Protein 8B28 (pdb70)

Nearest PDB structures (foldseek):
  8b28-assembly1_A-2  TM=1.003E+00  e=1.502E-68  Vitis vinifera
  7xey-assembly1_A  TM=9.159E-01  e=2.209E-30  Arabidopsis thaliana
  7xdd-assembly1_A  TM=8.429E-01  e=2.167E-12  Arabidopsis thaliana
  4nfu-assembly1_B  TM=7.116E-01  e=2.095E-10  Arabidopsis thaliana
  8yn1-assembly1_B  TM=7.032E-01  e=8.891E-11  Arabidopsis thaliana

Radius of gyration: 19.06 Å; Cα contacts (8 Å, |Δi|>4): 580; chains: 1; bounding box: 50×51×48 Å

Solvent-accessible surface area: 15927 Å² total; per-residue (Å²): 213,67,129,36,2,7,81,89,14,206,6,42,35,132,9,2,24,95,0,3,38,13,0,37,154,2,14,74,30,87,78,136,44,30,30,54,17,119,45,226,35,48,0,0,0,0,0,12,10,16,15,115,30,115,27,0,17,61,80,100,41,8,0,60,55,114,4,40,29,95,18,1,47,34,2,132,21,121,69,164,95,143,48,0,30,0,0,11,5,0,13,156,89,0,65,13,14,33,122,133,65,63,0,70,139,34,1,74,107,4,42,76,79,209,53,40,5,0,0,0,0,0,0,15,0,0,0,0,0,5,0,0,0,0,25,10,19,33,93,48,31,151,145,50,112,60,8,21,0,0,0,2,0,11,3,7,2,0,14,153,42,0,2,102,0,0,70,88,56,167,34,13,74,36,0,2,9,1,2,15,69,19,0,0,1,2,1,12,1,1,6,74,26,40,144,79,6,54,81,6,0,50,16,1,17,25,127,12,108,178,97,241,96,115,49,127,32,13,177,53,14,5,97,77,10,8,150,22,1,24,46,0,4,108,25,22,26,33,64,118,160,60,41,77,80,93,78,12,68,73,129,67,115,131,77,122,41,3,36,0,33,3,8,2,3,11,0,0,3,25,18,148,23,85,0,26,6,0,75,73,28,65,36,0,4,67,37,0,56,159,26,0,100,52,79,169,153,37,87,91,102,10,14,125,97,0,17,117,8,0,35,12,2,58,111,36,0,99,127,1,7,70,165,61,80,32,75,47,93,60,81

Foldseek 3Di:
DPDAPCVVLVHDLVVLLVLLVLQVVQEPDVPDQWDWDDDVQAIETHGYADLDVCLQAVDWFQQKDFDPCVQQVLLADPDPPDGKMWRNSLVVVLVCCVVPDVPVVVVVVVQVVNHAYEYEHAERRLSSSVVVQSRCVRVDDDPGDRHAYEYALYAFTIFPSSQVSCVVVVNQSSYEYEDELAALRNQQSQGTQDPCSSLQSCLLRVVQVPDPDHRDHPAPSRVVSLVSLVVVLVVVVCVVVPDDPVVVCVVVVNDDTGRTFDTHWYWYLLDPLEIEIEGPRSVVSVSSNVSNDDDDCCRVPSSVVNSCSSSCPSVSSVRSNVPHHYDYDPD

InterPro domains:
  IPR002921 Fungal lipase-type domain [PF01764] (46-189)
  IPR029058 Alpha/Beta hydrolase fold [G3DSA:3.40.50.1820] (21-213)
  IPR029058 Alpha/Beta hydrolase fold [SSF53474] (36-211)
  IPR041266 EDS1, EP domain [PF18117] (393-576)
  IPR044214 EDS1-like [PTHR47090] (1-584)

Secondary structure (DSSP, 8-state):
--S-HHHHHTS-HHHHHHHHHHHHHHTTSTT-SEEEEEETTEEEEEEPP---GGGT-SSTTT-EEE--TTT-GGGPPSTTSPPPEEEHHHHHHHHHHHHHS-HHHHHHHHHHTT-EEEEEEETHHHHHHHHHHHHHHHH--TTSPPPEEEEESPPP-BBHHHHHHHHHTT-GGGEEEEEETT-SHHHHTTSPPPTTHHHHHHHH-GGGGG-SSPPPPPTTHHHHHHHHHHHHHHHHHHHHTT--HHHHHHHTTS-----B---SEEEEEEETTEEEEE--HHHHHHHHHHTT---S--TTTHHHHHHHHHT-HHHHHHHHHHS-EEEES--

CATH classification: 3.40.50.1820

Sequence (331 aa):
MGETLGNRIRLSEEIVNRAASQAMRAHNSAGRPFLLDKTRGFAIFAFAGSWLSDDWFTHPPFGETKMDASTFPSLRSVGNDEVAVVNASFLRRFKAILDQLPLEREVQKVIADRRQVVFTGHSWGGAMAILATLYFLEKAGPNNQNPPRCITFGSPLVGDRIFGHHAVRREKWSDHFIHFVMRFDVIPRIMLGPASTEHQQILNFFNPRSQFYREPLDPPLGFYLNVMRSASSVAIHDACILMGCTNPLLETLRNFTELSPYRPFGTYIFCTGNGKLVVLKNPDAVLQILFYCAQLSQEEAAEIAQRSLHEHLAYEENELQESLGMQNVVYLDS

Organism: Vitis vinifera (NCBI:txid29760)

Structure (mmCIF, N/CA/C/O backbone):
data_8B28
#
_entry.id   8B28
#
_cell.length_a   144.549
_cell.length_b   65.077
_cell.length_c   45.454
_cell.angle_alpha   90.000
_cell.angle_beta   105.480
_cell.angle_gamma   90.000
#
_symmetry.space_group_name_H-M   'C 1 2 1'
#
loop_
_entity.id
_entity.type
_entity.pdbx_description
1 polymer 'Enhanced disease susceptibility 1'
2 non-polymer 1,2-ETHANEDIOL
3 water water
#
loop_
_atom_site.group_PDB
_atom_site.id
_atom_site.type_symbol
_atom_site.label_atom_id
_atom_site.label_alt_id
_atom_site.label_comp_id
_atom_site.label_asym_id
_atom_site.label_entity_id
_atom_site.label_seq_id
_atom_site.pdbx_PDB_ins_code
_atom_site.Cartn_x
_atom_site.Cartn_y
_atom_site.Cartn_z
_atom_site.occupancy
_atom_site.B_iso_or_equiv
_atom_site.auth_seq_id
_atom_site.auth_comp_id
_atom_site.auth_asym_id
_atom_site.auth_atom_id
_atom_site.pdbx_PDB_model_num
ATOM 1 N N . MET A 1 27 ? 34.52194 4.65218 16.90661 1.000 93.08462 1 MET A N 1
ATOM 2 C CA . MET A 1 27 ? 35.25586 3.70941 16.07097 1.000 104.49916 1 MET A CA 1
ATOM 3 C C . MET A 1 27 ? 36.75773 3.95652 16.15887 1.000 97.41917 1 MET A C 1
ATOM 4 O O . MET A 1 27 ? 37.19391 5.06910 16.45056 1.000 91.31269 1 MET A O 1
ATOM 9 N N . GLY A 1 28 ? 37.54525 2.91422 15.89864 1.000 111.36505 2 GLY A N 1
ATOM 10 C CA . GLY A 1 28 ? 38.98532 3.05021 15.97431 1.000 97.45333 2 GLY A CA 1
ATOM 11 C C . GLY A 1 28 ? 39.45918 3.29093 17.40094 1.000 96.19458 2 GLY A C 1
ATOM 12 O O . GLY A 1 28 ? 38.75999 3.02348 18.38359 1.000 95.53593 2 GLY A O 1
ATOM 13 N N . GLU A 1 29 ? 40.67896 3.81223 17.50226 1.000 71.05728 3 GLU A N 1
ATOM 14 C CA . GLU A 1 29 ? 41.29009 4.11680 18.79177 1.000 80.61289 3 GLU A CA 1
ATOM 15 C C . GLU A 1 29 ? 41.00932 5.57563 19.13623 1.000 61.85380 3 GLU A C 1
ATOM 16 O O . GLU A 1 29 ? 41.56922 6.48559 18.51482 1.000 58.73411 3 GLU A O 1
ATOM 22 N N . THR A 1 30 ? 40.13322 5.79815 20.11770 1.000 40.93686 4 THR A N 1
ATOM 23 C CA . THR A 1 30 ? 39.82245 7.13267 20.60731 1.000 32.00779 4 THR A CA 1
ATOM 24 C C . THR A 1 30 ? 39.91085 7.15417 22.12626 1.000 28.26879 4 THR A C 1
ATOM 25 O O . THR A 1 30 ? 39.88475 6.11417 22.79031 1.000 32.31715 4 THR A O 1
ATOM 29 N N . LEU A 1 31 ? 40.01008 8.36604 22.67122 1.000 24.95840 5 LEU A N 1
ATOM 30 C CA . LEU A 1 31 ? 39.97023 8.52333 24.12087 1.000 24.79579 5 LEU A CA 1
ATOM 31 C C . LEU A 1 31 ? 38.61956 8.09204 24.67664 1.000 31.56637 5 LEU A C 1
ATOM 32 O O . LEU A 1 31 ? 38.54681 7.46040 25.73798 1.000 24.67046 5 LEU A O 1
ATOM 37 N N . GLY A 1 32 ? 37.53805 8.41841 23.96296 1.000 25.57208 6 GLY A N 1
ATOM 38 C CA . GLY A 1 32 ? 36.21051 8.04162 24.41546 1.000 31.81728 6 GLY A CA 1
ATOM 39 C C . GLY A 1 32 ? 36.04080 6.54923 24.60669 1.000 28.52821 6 GLY A C 1
ATOM 40 O O . GLY A 1 32 ? 35.31683 6.11486 25.50545 1.000 26.66154 6 GLY A O 1
ATOM 41 N N . ASN A 1 33 ? 36.70400 5.74440 23.77411 1.000 28.40358 7 ASN A N 1
ATOM 42 C CA . ASN A 1 33 ? 36.67391 4.29990 23.97300 1.000 31.58020 7 ASN A CA 1
ATOM 43 C C . ASN A 1 33 ? 37.44204 3.89808 25.22640 1.000 36.68867 7 ASN A C 1
ATOM 44 O O . ASN A 1 33 ? 37.03568 2.97518 25.94103 1.000 38.10168 7 ASN A O 1
ATOM 49 N N . ARG A 1 34 ? 38.54981 4.58326 25.51522 1.000 30.66951 8 ARG A N 1
ATOM 50 C CA . ARG A 1 34 ? 39.38461 4.18627 26.64464 1.000 36.66777 8 ARG A CA 1
ATOM 51 C C . ARG A 1 34 ? 38.72646 4.52646 27.97750 1.000 25.09457 8 ARG A C 1
ATOM 52 O O . ARG A 1 34 ? 38.81799 3.75036 28.93599 1.000 30.25163 8 ARG A O 1
ATOM 60 N N . ILE A 1 35 ? 38.05858 5.67861 28.06234 1.000 29.16992 9 ILE A N 1
ATOM 61 C CA . ILE A 1 35 ? 37.40175 6.09144 29.29680 1.000 27.70625 9 ILE A CA 1
ATOM 62 C C . ILE A 1 35 ? 35.92316 5.73566 29.31709 1.000 30.74966 9 ILE A C 1
ATOM 63 O O . ILE A 1 35 ? 35.24498 5.99587 30.32257 1.000 28.50634 9 ILE A O 1
ATOM 68 N N . ARG A 1 36 ? 35.40149 5.15038 28.23701 1.000 27.90305 10 ARG A N 1
ATOM 69 C CA . ARG A 1 36 ? 34.00173 4.73103 28.15229 1.000 25.88118 10 ARG A CA 1
ATOM 70 C C . ARG A 1 36 ? 33.04893 5.90455 28.35671 1.000 24.90942 10 ARG A C 1
ATOM 71 O O . ARG A 1 36 ? 31.97017 5.75526 28.93589 1.000 31.19557 10 ARG A O 1
ATOM 79 N N . LEU A 1 37 ? 33.45414 7.08034 27.88550 1.000 23.39958 11 LEU A N 1
ATOM 80 C CA . LEU A 1 37 ? 32.60052 8.26172 27.83688 1.000 22.96579 11 LEU A CA 1
ATOM 81 C C . LEU A 1 37 ? 32.82387 8.92105 26.48802 1.000 24.55385 11 LEU A C 1
ATOM 82 O O . LEU A 1 37 ? 33.96123 9.26476 26.15523 1.000 24.00516 11 LEU A O 1
ATOM 87 N N . SER A 1 38 ? 31.75386 9.09339 25.71502 1.000 23.60183 12 SER A N 1
ATOM 88 C CA . SER A 1 38 ? 31.89891 9.64284 24.37370 1.000 24.94682 12 SER A CA 1
ATOM 89 C C . SER A 1 38 ? 32.48274 11.04910 24.42589 1.000 27.89646 12 SER A C 1
ATOM 90 O O . SER A 1 38 ? 32.33728 11.77344 25.41440 1.000 24.91524 12 SER A O 1
ATOM 93 N N . GLU A 1 39 ? 33.16090 11.42981 23.34109 1.000 31.95635 13 GLU A N 1
ATOM 94 C CA . GLU A 1 39 ? 33.66901 12.79203 23.23356 1.000 22.66349 13 GLU A CA 1
ATOM 95 C 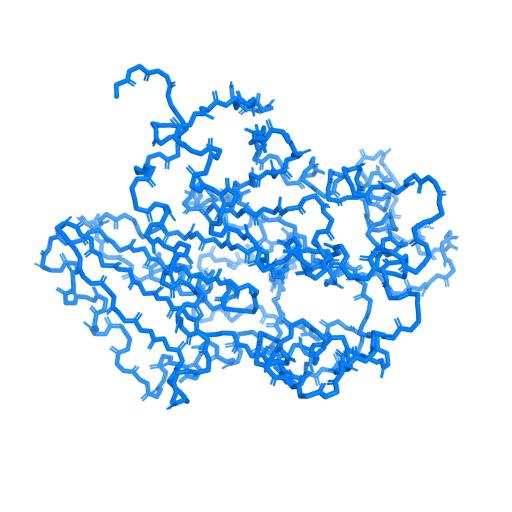C . GLU A 1 39 ? 32.53405 13.80708 23.30172 1.000 26.68354 13 GLU A C 1
ATOM 96 O O . GLU A 1 39 ? 32.69169 14.88637 23.88332 1.000 21.74674 13 GLU A O 1
ATOM 102 N N . GLU A 1 40 ? 31.37766 13.47373 22.72198 1.000 22.73836 14 GLU A N 1
ATOM 103 C CA . GLU A 1 40 ? 30.24961 14.39899 22.74467 1.000 23.71678 14 GLU A CA 1
ATOM 104 C C . GLU A 1 40 ? 29.82168 14.72009 24.17334 1.000 22.52768 14 GLU A C 1
ATOM 105 O O . GLU A 1 40 ? 29.51178 15.87427 24.48935 1.000 23.84140 14 GLU A O 1
ATOM 111 N N . ILE A 1 41 ? 29.80245 13.71750 25.05417 1.000 25.08500 15 ILE A N 1
ATOM 112 C CA . ILE A 1 41 ? 29.31253 13.96276 26.40688 1.000 22.41482 15 ILE A CA 1
ATOM 113 C C . ILE A 1 41 ? 30.36766 14.65965 27.26607 1.000 20.34289 15 ILE A C 1
ATOM 114 O O . ILE A 1 41 ? 30.02062 15.42405 28.17390 1.000 21.20553 15 ILE A O 1
ATOM 119 N N . VAL A 1 42 ? 31.65682 14.43012 27.00100 1.000 18.46868 16 VAL A N 1
ATOM 120 C CA . VAL A 1 42 ? 32.69454 15.16083 27.72193 1.000 21.82237 16 VAL A CA 1
ATOM 121 C C . VAL A 1 42 ? 32.62863 16.64492 27.38228 1.000 17.29917 16 VAL A C 1
ATOM 122 O O . VAL A 1 42 ? 32.69083 17.50007 28.27349 1.000 20.34774 16 VAL A O 1
ATOM 126 N N . ASN A 1 43 ? 32.48105 16.97541 26.09451 1.000 19.54570 17 ASN A N 1
ATOM 127 C CA . ASN A 1 43 ? 32.31911 18.37299 25.70291 1.000 15.59904 17 ASN A CA 1
ATOM 128 C C . ASN A 1 43 ? 31.03811 18.95622 26.28124 1.000 22.32371 17 ASN A C 1
ATOM 129 O O . ASN A 1 43 ? 31.01898 20.10825 26.73087 1.000 20.66188 17 ASN A O 1
ATOM 134 N N . ARG A 1 44 ? 29.95359 18.17576 26.26573 1.000 18.99601 18 ARG A N 1
ATOM 135 C CA . ARG A 1 44 ? 28.70808 18.61423 26.88624 1.000 20.73324 18 ARG A CA 1
ATOM 136 C C . ARG A 1 44 ? 28.90966 18.89899 28.36751 1.000 21.39263 18 ARG A C 1
ATOM 137 O O . ARG A 1 44 ? 28.42267 19.91201 28.88443 1.000 19.16134 18 ARG A O 1
ATOM 145 N N . ALA A 1 45 ? 29.64029 18.02035 29.06185 1.000 16.14889 19 ALA A N 1
ATOM 146 C CA . ALA A 1 45 ? 29.89067 18.21044 30.48604 1.000 20.98210 19 ALA A CA 1
ATOM 147 C C . ALA A 1 45 ? 30.69564 19.47700 30.74413 1.000 18.62333 19 ALA A C 1
ATOM 148 O O . ALA A 1 45 ? 30.41675 20.20749 31.70074 1.000 19.50180 19 ALA A O 1
ATOM 150 N N . ALA A 1 46 ? 31.70274 19.75058 29.90586 1.000 14.48209 20 ALA A N 1
ATOM 151 C CA . ALA A 1 46 ? 32.48017 20.97824 30.05559 1.000 16.73861 20 ALA A CA 1
ATOM 152 C C . ALA A 1 46 ? 31.60207 22.21377 29.89455 1.000 17.67425 20 ALA A C 1
ATOM 153 O O . ALA A 1 46 ? 31.71999 23.17016 30.66661 1.000 15.25080 20 ALA A O 1
ATOM 155 N N . SER A 1 47 ? 30.71468 22.21342 28.89610 1.000 20.10132 21 SER A N 1
ATOM 156 C CA . SER A 1 47 ? 29.83755 23.36285 28.68759 1.000 18.90841 21 SER A CA 1
ATOM 157 C C . SER A 1 47 ? 28.85788 23.53525 29.84265 1.000 20.34892 21 SER A C 1
ATOM 158 O O . SER A 1 47 ? 28.62350 24.66043 30.30082 1.000 17.82122 21 SER A O 1
ATOM 161 N N . GLN A 1 48 ? 28.27436 22.43685 30.32773 1.000 16.26283 22 GLN A N 1
ATOM 162 C CA . GLN A 1 48 ? 27.34904 22.53941 31.45068 1.000 21.47963 22 GLN A CA 1
ATOM 163 C C . GLN A 1 48 ? 28.06190 22.95663 32.73033 1.000 17.53124 22 GLN A C 1
ATOM 164 O O . GLN A 1 48 ? 27.47903 23.67375 33.55264 1.000 16.40030 22 GLN A O 1
ATOM 170 N N . ALA A 1 49 ? 29.31350 22.52354 32.91806 1.000 18.71617 23 ALA A N 1
ATOM 171 C CA . ALA A 1 49 ? 30.04213 22.88308 34.13104 1.000 17.32452 23 ALA A CA 1
ATOM 172 C C . ALA A 1 49 ? 30.27363 24.38717 34.21386 1.000 19.43064 23 ALA A C 1
ATOM 173 O O . ALA A 1 49 ? 30.16347 24.97903 35.29481 1.000 18.09894 23 ALA A O 1
ATOM 175 N N . MET A 1 50 ? 30.57564 25.02764 33.08069 1.000 17.34482 24 MET A N 1
ATOM 176 C CA . MET A 1 50 ? 30.78877 26.47130 33.09187 1.000 19.30697 24 MET A CA 1
ATOM 177 C C . MET A 1 50 ? 29.47643 27.23308 33.22112 1.000 20.66435 24 MET A C 1
ATOM 178 O O . MET A 1 50 ? 29.44780 28.31020 33.82669 1.000 21.81974 24 MET A O 1
ATOM 183 N N . ARG A 1 51 ? 28.38487 26.69273 32.66757 1.000 21.74416 25 ARG A N 1
ATOM 184 C CA . ARG A 1 51 ? 27.07042 27.30841 32.81268 1.000 22.10357 25 ARG A CA 1
ATOM 185 C C . ARG A 1 51 ? 26.52759 27.21115 34.23246 1.000 18.49977 25 ARG A C 1
ATOM 186 O O . ARG A 1 51 ? 25.68955 28.03159 34.61909 1.000 21.70605 25 ARG A O 1
ATOM 194 N N . ALA A 1 52 ? 26.97950 26.23189 35.01499 1.000 17.31803 26 ALA A N 1
ATOM 195 C CA . ALA A 1 52 ? 26.41676 26.03867 36.34594 1.000 22.13419 26 ALA A CA 1
ATOM 196 C C . ALA A 1 52 ? 26.82030 27.15336 37.30096 1.000 17.16755 26 ALA A C 1
ATOM 197 O O . ALA A 1 52 ? 26.07820 27.45251 38.24205 1.000 18.90113 26 ALA A O 1
ATOM 199 N N . HIS A 1 53 ? 27.98027 27.77059 37.07900 1.000 14.88009 27 HIS A N 1
ATOM 200 C CA . HIS A 1 53 ? 28.47981 28.79363 37.99051 1.000 16.08535 27 HIS A CA 1
ATOM 201 C C . HIS A 1 53 ? 27.51799 29.97298 38.07973 1.000 21.29149 27 HIS A C 1
ATOM 202 O O . HIS A 1 53 ? 26.96038 30.41797 37.07181 1.000 17.49338 27 HIS A O 1
ATOM 209 N N . ASN A 1 54 ? 27.35763 30.49405 39.29880 1.000 16.49406 28 ASN A N 1
ATOM 210 C CA . ASN A 1 54 ? 26.63317 31.73946 39.56511 1.000 16.19876 28 ASN A CA 1
ATOM 211 C C . ASN A 1 54 ? 25.27740 31.75540 38.86207 1.000 22.76246 28 ASN A C 1
ATOM 212 O O . ASN A 1 54 ? 24.92656 32.68989 38.14269 1.000 24.61628 28 ASN A O 1
ATOM 217 N N . SER A 1 55 ? 24.50763 30.69394 39.07549 1.000 18.41078 29 SER A N 1
ATOM 218 C CA . SER A 1 55 ? 23.23684 30.50197 38.39100 1.000 21.67001 29 SER A CA 1
ATOM 219 C C . SER A 1 55 ? 22.11832 30.66593 39.41618 1.000 21.25026 29 SER A C 1
ATOM 220 O O . SER A 1 55 ? 21.54075 29.69192 39.90010 1.000 22.96903 29 SER A O 1
ATOM 223 N N . ALA A 1 56 ? 21.82365 31.92515 39.74983 1.000 18.04260 30 ALA A N 1
ATOM 224 C CA . ALA A 1 56 ? 20.69968 32.28126 40.61810 1.000 21.28006 30 ALA A CA 1
ATOM 225 C C . ALA A 1 56 ? 20.74912 31.54110 41.95250 1.000 22.36983 30 ALA A C 1
ATOM 226 O O . ALA A 1 56 ? 19.71637 31.16773 42.51081 1.000 23.04156 30 ALA A O 1
ATOM 228 N N . GLY A 1 57 ? 21.95683 31.33046 42.47093 1.000 21.86541 31 GLY A N 1
ATOM 229 C CA . GLY A 1 57 ? 22.13564 30.70192 43.76459 1.000 22.23742 31 GLY A CA 1
ATOM 230 C C . GLY A 1 57 ? 21.96830 29.19633 43.79669 1.000 25.26325 31 GLY A C 1
ATOM 231 O O . GLY A 1 57 ? 22.13295 28.59697 44.86640 1.000 27.63632 31 GLY A O 1
ATOM 232 N N . ARG A 1 58 ? 21.66110 28.56298 42.67345 1.000 23.34681 32 ARG A N 1
ATOM 233 C CA . ARG A 1 58 ? 21.39639 27.12999 42.69939 1.000 19.31837 32 ARG A CA 1
ATOM 234 C C . ARG A 1 58 ? 22.70553 26.34142 42.72127 1.000 24.77130 32 ARG A C 1
ATOM 235 O O . ARG A 1 58 ? 23.65114 26.68194 42.00447 1.000 22.55577 32 ARG A O 1
ATOM 243 N N . PRO A 1 59 ? 22.79094 25.29005 43.54339 1.000 20.19185 33 PRO A N 1
ATOM 244 C CA . PRO A 1 59 ? 24.05055 24.53733 43.63779 1.000 17.54002 33 PRO A CA 1
ATOM 245 C C . PRO A 1 59 ? 24.31789 23.60382 42.47217 1.000 14.70159 33 PRO A C 1
ATOM 246 O O . PRO A 1 59 ? 25.47933 23.22108 42.28029 1.000 14.77644 33 PRO A O 1
ATOM 250 N N . PHE A 1 60 ? 23.30060 23.21360 41.70359 1.000 16.44214 34 PHE A N 1
ATOM 251 C CA . PHE A 1 60 ? 23.52135 22.36928 40.53868 1.000 15.79548 34 PHE A CA 1
ATOM 252 C C . PHE A 1 60 ? 22.42011 22.60524 39.51897 1.000 24.37055 34 PHE A C 1
ATOM 253 O O . PHE A 1 60 ? 21.35219 23.13502 39.83592 1.000 19.21924 34 PHE A O 1
ATOM 261 N N . LEU A 1 61 ? 22.70224 22.20923 38.28064 1.000 20.68187 35 LEU A N 1
ATOM 262 C CA . LEU A 1 61 ? 21.69613 22.12090 37.23632 1.000 19.24549 35 LEU A CA 1
ATOM 263 C C . LEU A 1 61 ? 21.68736 20.70599 36.67797 1.000 21.77238 35 LEU A C 1
ATOM 264 O O . LEU A 1 61 ? 22.66985 19.96656 36.79042 1.000 22.74687 35 LEU A O 1
ATOM 269 N N . LEU A 1 62 ? 20.55918 20.33365 36.07929 1.000 20.79248 36 LEU A N 1
ATOM 270 C CA . LEU A 1 62 ? 20.39491 19.03512 35.43926 1.000 18.37838 36 LEU A CA 1
ATOM 271 C C . LEU A 1 62 ? 20.20277 19.25306 33.94628 1.000 20.53761 36 LEU A C 1
ATOM 272 O O . LEU A 1 62 ? 19.30516 19.99458 33.53627 1.000 24.13588 36 LEU A O 1
ATOM 277 N N . ASP A 1 63 ? 21.04307 18.61112 33.13877 1.000 17.43007 37 ASP A N 1
ATOM 278 C CA . ASP A 1 63 ? 20.94900 18.68192 31.68660 1.000 18.96783 37 ASP A CA 1
ATOM 279 C C . ASP A 1 63 ? 20.62367 17.29412 31.14976 1.000 23.45139 37 ASP A C 1
ATOM 280 O O . ASP A 1 63 ? 21.36051 16.33506 31.40419 1.000 21.93008 37 ASP A O 1
ATOM 285 N N . LYS A 1 64 ? 19.52311 17.18642 30.41529 1.000 25.19909 38 LYS A N 1
ATOM 286 C CA . LYS A 1 64 ? 19.08760 15.92432 29.83625 1.000 25.57941 38 LYS A CA 1
ATOM 287 C C . LYS A 1 64 ? 19.31096 15.94015 28.33165 1.000 26.01883 38 LYS A C 1
ATOM 288 O O . LYS A 1 64 ? 18.84751 16.85161 27.63896 1.000 28.99900 38 LYS A O 1
ATOM 294 N N . THR A 1 65 ? 20.03172 14.93864 27.83885 1.000 25.04889 39 THR A N 1
ATOM 295 C CA . THR A 1 65 ? 20.15553 14.65138 26.41967 1.000 25.96148 39 THR A CA 1
ATOM 296 C C . THR A 1 65 ? 19.89968 13.16357 26.22882 1.000 33.83977 39 THR A C 1
ATOM 297 O O . THR A 1 65 ? 19.77245 12.41431 27.20008 1.000 33.55875 39 THR A O 1
ATOM 301 N N . ARG A 1 66 ? 19.82011 12.73245 24.96713 1.000 28.82514 40 ARG A N 1
ATOM 302 C CA . ARG A 1 66 ? 19.49639 11.34060 24.66773 1.000 28.21055 40 ARG A CA 1
ATOM 303 C C . ARG A 1 66 ? 20.40149 10.36829 25.41729 1.000 32.96323 40 ARG A C 1
ATOM 304 O O . ARG A 1 66 ? 21.61170 10.31912 25.17408 1.000 31.92420 40 ARG A O 1
ATOM 312 N N . GLY A 1 67 ? 19.82109 9.60560 26.34291 1.000 28.96650 41 GLY A N 1
ATOM 313 C CA . GLY A 1 67 ? 20.54805 8.58638 27.07204 1.000 22.96224 41 GLY A CA 1
ATOM 314 C C . GLY A 1 67 ? 21.39857 9.07025 28.22607 1.000 27.77340 41 GLY A C 1
ATOM 315 O O . GLY A 1 67 ? 22.13170 8.26329 28.80933 1.000 26.71945 41 GLY A O 1
ATOM 316 N N . PHE A 1 68 ? 21.32327 10.34727 28.59400 1.000 23.03764 42 PHE A N 1
ATOM 317 C CA . PHE A 1 68 ? 22.23169 10.88611 29.59662 1.000 24.94222 42 PHE A CA 1
ATOM 318 C C . PHE A 1 68 ? 21.51790 11.86972 30.50734 1.000 20.74928 42 PHE A C 1
ATOM 319 O O . PHE A 1 68 ? 20.52337 12.49230 30.12633 1.000 21.28795 42 PHE A O 1
ATOM 327 N N . ALA A 1 69 ? 22.05226 11.99959 31.72099 1.000 19.53534 43 ALA A N 1
ATOM 328 C CA . ALA A 1 69 ? 21.65223 13.03655 32.66591 1.000 14.19315 43 ALA A CA 1
ATOM 329 C C . ALA A 1 69 ? 22.92758 13.60499 33.27187 1.000 19.89474 43 ALA A C 1
ATOM 330 O O . ALA A 1 69 ? 23.64337 12.89720 33.98667 1.000 21.95724 43 ALA A O 1
ATOM 332 N N . ILE A 1 70 ? 23.22045 14.86834 32.98269 1.000 18.93297 44 ILE A N 1
ATOM 333 C CA . ILE A 1 70 ? 24.39656 15.54160 33.51978 1.000 15.35339 44 ILE A CA 1
ATOM 334 C C . ILE A 1 70 ? 23.96032 16.44008 34.66851 1.000 13.68036 44 ILE A C 1
ATOM 335 O O . ILE A 1 70 ? 23.16194 17.36551 34.47919 1.000 17.19243 44 ILE A O 1
ATOM 340 N N . PHE A 1 71 ? 24.47288 16.16333 35.86176 1.000 12.90126 45 PHE A N 1
ATOM 341 C CA . PHE A 1 71 ? 24.32532 17.05516 37.00471 1.000 14.23915 45 PHE A CA 1
ATOM 342 C C . PHE A 1 71 ? 25.61166 17.86663 37.11695 1.000 17.69651 45 PHE A C 1
ATOM 343 O O . PHE A 1 71 ? 26.67683 17.31641 37.41841 1.000 15.98186 45 PHE A O 1
ATOM 351 N N . ALA A 1 72 ? 25.51653 19.16734 36.86526 1.000 18.24953 46 ALA A N 1
ATOM 352 C CA . ALA A 1 72 ? 26.65808 20.07012 36.92098 1.000 17.60612 46 ALA A CA 1
ATOM 353 C C . ALA A 1 72 ? 26.54883 20.94244 38.16264 1.000 16.76160 46 ALA A C 1
ATOM 354 O O . ALA A 1 72 ? 25.51705 21.57894 38.38095 1.000 20.51311 46 ALA A O 1
ATOM 356 N N . PHE A 1 73 ? 27.61203 20.98318 38.96278 1.000 14.48133 47 PHE A N 1
ATOM 357 C CA . PHE A 1 73 ? 27.60516 21.68575 40.24132 1.000 14.17475 47 PHE A CA 1
ATOM 358 C C . PHE A 1 73 ? 28.32405 23.02218 40.12480 1.000 12.65291 47 PHE A C 1
ATOM 359 O O . PHE A 1 73 ? 29.42677 23.09616 39.57085 1.000 17.52081 47 PHE A O 1
ATOM 367 N N . ALA A 1 74 ? 27.69726 24.07067 40.65456 1.000 14.41823 48 ALA A N 1
ATOM 368 C CA . ALA A 1 74 ? 28.29887 25.39563 40.65260 1.000 12.69053 48 ALA A CA 1
ATOM 369 C C . ALA A 1 74 ? 29.48830 25.44873 41.60095 1.000 14.09432 48 ALA A C 1
ATOM 370 O O . ALA A 1 74 ? 29.50978 24.79829 42.64837 1.000 16.02654 48 ALA A O 1
ATOM 372 N N . GLY A 1 75 ? 30.47627 26.24414 41.23243 1.000 17.04530 49 GLY A N 1
ATOM 373 C CA . GLY A 1 75 ? 31.58885 26.47730 42.11992 1.000 14.21717 49 GLY A CA 1
ATOM 374 C C . GLY A 1 75 ? 31.28066 27.54516 43.14896 1.000 18.06341 49 GLY A C 1
ATOM 375 O O . GLY A 1 75 ? 30.34273 28.32655 43.01654 1.000 20.64295 49 GLY A O 1
ATOM 376 N N . SER A 1 76 ? 32.08105 27.56379 44.20791 1.000 19.73033 50 SER A N 1
ATOM 377 C CA . SER A 1 76 ? 32.01508 28.60996 45.21729 1.000 19.19238 50 SER A CA 1
ATOM 378 C C . SER A 1 76 ? 33.36323 29.30545 45.29241 1.000 20.49429 50 SER A C 1
ATOM 379 O O . SER A 1 76 ? 34.40940 28.64877 45.28634 1.000 18.93444 50 SER A O 1
ATOM 382 N N . TRP A 1 77 ? 33.33905 30.63776 45.34543 1.000 16.18563 51 TRP A N 1
ATOM 383 C CA . TRP A 1 77 ? 34.55873 31.42014 45.48385 1.000 19.04625 51 TRP A CA 1
ATOM 384 C C . TRP A 1 77 ? 34.58361 32.16888 46.81010 1.000 19.63531 51 TRP A C 1
ATOM 385 O O . TRP A 1 77 ? 35.13539 33.26430 46.90998 1.000 23.59711 51 TRP A O 1
ATOM 396 N N . LEU A 1 78 ? 33.98845 31.56326 47.83392 1.000 24.22227 52 LEU A N 1
ATOM 397 C CA . LEU A 1 78 ? 34.10490 32.01038 49.21424 1.000 22.61967 52 LEU A CA 1
ATOM 398 C C . LEU A 1 78 ? 35.14347 31.15119 49.91915 1.000 22.98946 52 LEU A C 1
ATOM 399 O O . LEU A 1 78 ? 35.08106 29.91871 49.85334 1.000 21.93049 52 LEU A O 1
ATOM 404 N N . SER A 1 79 ? 36.08466 31.80301 50.60394 1.000 21.81177 53 SER A N 1
ATOM 405 C CA . SER A 1 79 ? 37.19012 31.07407 51.21720 1.000 23.70407 53 SER A CA 1
ATOM 406 C C . SER A 1 79 ? 36.69578 30.09437 52.27671 1.000 21.99143 53 SER A C 1
ATOM 407 O O . SER A 1 79 ? 37.26201 29.00710 52.43381 1.000 20.93531 53 SER A O 1
ATOM 410 N N . ASP A 1 80 ? 35.63359 30.45566 53.00666 1.000 25.75382 54 ASP A N 1
ATOM 411 C CA . ASP A 1 80 ? 35.08804 29.55943 54.02521 1.000 22.02014 54 ASP A CA 1
ATOM 412 C C . ASP A 1 80 ? 34.60330 28.24787 53.42089 1.000 25.80315 54 ASP A C 1
ATOM 413 O O . ASP A 1 80 ? 34.55113 27.22468 54.11446 1.000 21.66804 54 ASP A O 1
ATOM 418 N N . ASP A 1 81 ? 34.23993 28.25431 52.14070 1.000 18.49807 55 ASP A N 1
ATOM 419 C CA . ASP A 1 81 ? 33.84995 27.02632 51.46557 1.000 14.57574 55 ASP A CA 1
ATOM 420 C C . ASP A 1 81 ? 35.04430 26.18545 51.03691 1.000 19.01237 55 ASP A C 1
ATOM 421 O O . ASP A 1 81 ? 34.84821 25.06986 50.54375 1.000 17.06943 55 ASP A O 1
ATOM 426 N N . TRP A 1 82 ? 36.26679 26.68318 51.21306 1.000 21.86039 56 TRP A N 1
ATOM 427 C CA . TRP A 1 82 ? 37.47743 25.92777 50.90907 1.000 18.97962 56 TRP A CA 1
ATOM 428 C C . TRP A 1 82 ? 38.21934 25.45502 52.15191 1.000 17.19925 56 TRP A C 1
ATOM 429 O O . TRP A 1 82 ? 38.74638 24.33913 52.15936 1.000 18.38324 56 TRP A O 1
ATOM 440 N N . PHE A 1 83 ? 38.26319 26.26813 53.20800 1.000 17.33295 57 PHE A N 1
ATOM 441 C CA . PHE A 1 83 ? 38.96463 25.93677 54.44752 1.000 24.57701 57 PHE A CA 1
ATOM 442 C C . PHE A 1 83 ? 38.06087 26.24797 55.63272 1.000 19.72672 57 PHE A C 1
ATOM 443 O O . PHE A 1 83 ? 37.77473 27.41902 55.90229 1.000 21.00065 57 PHE A O 1
ATOM 451 N N . THR A 1 84 ? 37.63595 25.21439 56.36354 1.000 20.19811 58 THR A N 1
ATOM 452 C CA . THR A 1 84 ? 36.96596 25.46421 57.63734 1.000 21.45415 58 THR A CA 1
ATOM 453 C C . THR A 1 84 ? 37.93004 26.07247 58.64478 1.000 28.21643 58 THR A C 1
ATOM 454 O O . THR A 1 84 ? 37.54774 26.93871 59.43725 1.000 24.47148 58 THR A O 1
ATOM 458 N N . HIS A 1 85 ? 39.18739 25.63405 58.62314 1.000 27.50668 59 HIS A N 1
ATOM 459 C CA . HIS A 1 85 ? 40.20580 26.09325 59.54334 1.000 24.76550 59 HIS A CA 1
ATOM 460 C C . HIS A 1 85 ? 41.54740 25.93506 58.84635 1.000 26.50078 59 HIS A C 1
ATOM 461 O O . HIS A 1 85 ? 41.73917 24.95747 58.10991 1.000 28.05150 59 HIS A O 1
ATOM 468 N N . PRO A 1 86 ? 42.47755 26.86158 59.04117 1.000 30.63835 60 PRO A N 1
ATOM 469 C CA . PRO A 1 86 ? 43.81693 26.69966 58.47622 1.000 27.08082 60 PRO A CA 1
ATOM 470 C C . PRO A 1 86 ? 44.62807 25.71305 59.29587 1.000 28.36913 60 PRO A C 1
ATOM 471 O O . PRO A 1 86 ? 44.31005 25.45846 60.46742 1.000 31.75014 60 PRO A O 1
ATOM 475 N N . PRO A 1 87 ? 45.69564 25.14200 58.72625 1.000 25.40023 61 PRO A N 1
ATOM 476 C CA . PRO A 1 87 ? 46.20412 25.35207 57.36219 1.000 23.26961 61 PRO A CA 1
ATOM 477 C C . PRO A 1 87 ? 45.51763 24.51980 56.27387 1.000 28.18857 61 PRO A C 1
ATOM 478 O O . PRO A 1 87 ? 45.55555 24.93255 55.11456 1.000 21.76350 61 PRO A O 1
ATOM 482 N N . PHE A 1 88 ? 44.87629 23.37865 56.56081 1.000 16.72092 62 PHE A N 1
ATOM 483 C CA . PHE A 1 88 ? 44.39265 22.51137 55.49268 1.000 18.41934 62 PHE A CA 1
ATOM 484 C C . PHE A 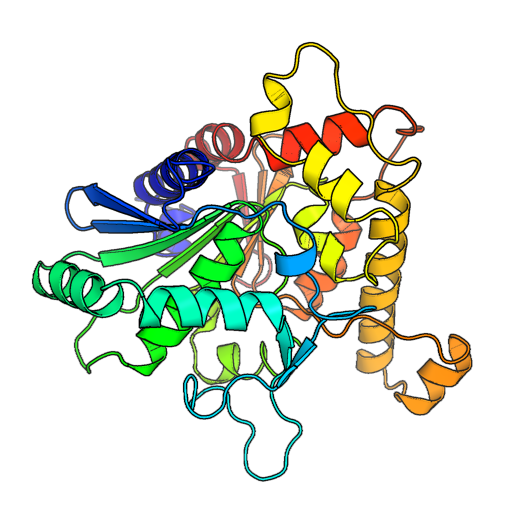1 88 ? 42.89957 22.20964 55.53238 1.000 21.95183 62 PHE A C 1
ATOM 485 O O . PHE A 1 88 ? 42.38474 21.64149 54.56444 1.000 19.23315 62 PHE A O 1
ATOM 493 N N . GLY A 1 89 ? 42.19219 22.56058 56.60348 1.000 25.08190 63 GLY A N 1
ATOM 494 C CA . GLY A 1 89 ? 40.74501 22.40268 56.62034 1.000 20.03382 63 GLY A CA 1
ATOM 495 C C . GLY A 1 89 ? 40.24929 20.98387 56.45150 1.000 16.64593 63 GLY A C 1
ATOM 496 O O . GLY A 1 89 ? 39.16542 20.77645 55.89367 1.000 18.60726 63 GLY A O 1
ATOM 497 N N . GLU A 1 90 ? 40.99752 20.00238 56.94304 1.000 17.00450 64 GLU A N 1
ATOM 498 C CA . GLU A 1 90 ? 40.68134 18.59142 56.77757 1.000 17.59931 64 GLU A CA 1
ATOM 499 C C . GLU A 1 90 ? 39.92123 18.04101 57.98411 1.000 19.13311 64 GLU A C 1
ATOM 500 O O . GLU A 1 90 ? 39.99662 18.56853 59.09687 1.000 17.52334 64 GLU A O 1
ATOM 506 N N . THR A 1 91 ? 39.18634 16.95605 57.74451 1.000 17.78151 65 THR A N 1
ATOM 507 C CA . THR A 1 91 ? 38.45418 16.25372 58.79090 1.000 21.88302 65 THR A CA 1
ATOM 508 C C . THR A 1 91 ? 38.33310 14.78779 58.39612 1.000 16.39459 65 THR A C 1
ATOM 509 O O . THR A 1 91 ? 38.74984 14.37910 57.31064 1.000 21.68114 65 THR A O 1
ATOM 513 N N . LYS A 1 92 ? 37.75244 13.99413 59.28979 1.000 21.73587 66 LYS A N 1
ATOM 514 C CA . LYS A 1 92 ? 37.51952 12.58752 58.99781 1.000 20.99427 66 LYS A CA 1
ATOM 515 C C . LYS A 1 92 ? 36.37698 12.43794 57.99871 1.000 23.66806 66 LYS A C 1
ATOM 516 O O . LYS A 1 92 ? 35.36491 13.13847 58.08101 1.000 23.27319 66 LYS A O 1
ATOM 522 N N . MET A 1 93 ? 36.55633 11.54089 57.02943 1.000 19.49030 67 MET A N 1
ATOM 523 C CA . MET A 1 93 ? 35.49684 11.25067 56.06885 1.000 20.19949 67 MET A CA 1
ATOM 524 C C . MET A 1 93 ? 34.32452 10.59868 56.79014 1.000 23.31634 67 MET A C 1
ATOM 525 O O . MET A 1 93 ? 34.51621 9.69668 57.60974 1.000 31.05779 67 MET A O 1
ATOM 530 N N . ASP A 1 94 ? 33.10890 11.06587 56.50026 1.000 25.99625 68 ASP A N 1
ATOM 531 C CA . ASP A 1 94 ? 31.93561 10.62309 57.24731 1.000 26.66470 68 ASP A CA 1
ATOM 532 C C . ASP A 1 94 ? 31.70069 9.12663 57.06806 1.000 30.80411 68 ASP A C 1
ATOM 533 O O . ASP A 1 94 ? 31.27682 8.67518 55.99768 1.000 30.07639 68 ASP A O 1
ATOM 538 N N . ALA A 1 95 ? 31.97374 8.35599 58.12506 1.000 31.54955 69 ALA A N 1
ATOM 539 C CA . ALA A 1 95 ? 31.90019 6.90101 58.04141 1.000 31.16625 69 ALA A CA 1
ATOM 540 C C . ALA A 1 95 ? 30.46996 6.40770 57.86724 1.000 32.40630 69 ALA A C 1
ATOM 541 O O . ALA A 1 95 ? 30.25492 5.31467 57.33264 1.000 35.98586 69 ALA A O 1
ATOM 543 N N . SER A 1 96 ? 29.48452 7.18358 58.31886 1.000 28.00344 70 SER A N 1
ATOM 544 C CA . SER A 1 96 ? 28.09333 6.79274 58.12240 1.000 33.91448 70 SER A CA 1
ATOM 545 C C . SER A 1 96 ? 27.66421 6.98049 56.67300 1.000 31.56120 70 SER A C 1
ATOM 546 O O . SER A 1 96 ? 26.96997 6.12803 56.10815 1.000 36.37577 70 SER A O 1
ATOM 549 N N . THR A 1 97 ? 28.06869 8.08953 56.05734 1.000 25.03320 71 THR A N 1
ATOM 550 C CA . THR A 1 97 ? 27.60057 8.42493 54.71756 1.000 34.16653 71 THR A CA 1
ATOM 551 C C . THR A 1 97 ? 28.36438 7.67594 53.63298 1.000 30.61850 71 THR A C 1
ATOM 552 O O . THR A 1 97 ? 27.79191 7.36411 52.58145 1.000 31.91528 71 THR A O 1
ATOM 556 N N . PHE A 1 98 ? 29.63995 7.37501 53.86098 1.000 24.21435 72 PHE A N 1
ATOM 557 C CA . PHE A 1 98 ? 30.47175 6.66201 52.89142 1.000 21.62510 72 PHE A CA 1
ATOM 558 C C . PHE A 1 98 ? 31.09621 5.44482 53.56035 1.000 25.62589 72 PHE A C 1
ATOM 559 O O . PHE A 1 98 ? 32.30339 5.41476 53.82607 1.000 24.37326 72 PHE A O 1
ATOM 567 N N . PRO A 1 99 ? 30.29843 4.40713 53.82447 1.000 23.82454 73 PRO A N 1
ATOM 568 C CA . PRO A 1 99 ? 30.81792 3.25931 54.58314 1.000 23.31121 73 PRO A CA 1
ATOM 569 C C . PRO A 1 99 ? 31.92472 2.50414 53.87353 1.000 31.06103 73 PRO A C 1
ATOM 570 O O . PRO A 1 99 ? 32.80097 1.94450 54.54275 1.000 26.50204 73 PRO A O 1
ATOM 574 N N . SER A 1 100 ? 31.91234 2.46028 52.53928 1.000 27.61780 74 SER A N 1
ATOM 575 C CA . SER A 1 100 ? 32.90685 1.67694 51.81674 1.000 29.61850 74 SER A CA 1
ATOM 576 C C . SER A 1 100 ? 34.28480 2.31713 51.84967 1.000 27.28746 74 SER A C 1
ATOM 577 O O . SER A 1 100 ? 35.27274 1.64551 51.53923 1.000 38.25593 74 SER A O 1
ATOM 580 N N . LEU A 1 101 ? 34.37512 3.59365 52.20359 1.000 24.18848 75 LEU A N 1
ATOM 581 C CA . LEU A 1 101 ? 35.65349 4.27597 52.29883 1.000 23.08690 75 LEU A CA 1
ATOM 582 C C . LEU A 1 101 ? 36.24634 4.19935 53.69958 1.000 38.01866 75 LEU A C 1
ATOM 583 O O . LEU A 1 101 ? 37.20793 4.91525 53.99370 1.000 30.58082 75 LEU A O 1
ATOM 588 N N . ARG A 1 102 ? 35.69672 3.35069 54.56377 1.000 35.85636 76 ARG A N 1
ATOM 589 C CA . ARG A 1 102 ? 36.18574 3.23066 55.92821 1.000 28.07676 76 ARG A CA 1
ATOM 590 C C . ARG A 1 102 ? 37.43625 2.36575 55.98222 1.000 34.88966 76 ARG A C 1
ATOM 591 O O . ARG A 1 102 ? 37.63236 1.46141 55.16520 1.000 37.08849 76 ARG A O 1
ATOM 599 N N . SER A 1 103 ? 38.28187 2.65157 56.96728 1.000 57.60764 77 SER A N 1
ATOM 600 C CA . SER A 1 103 ? 39.49551 1.87964 57.18292 1.000 58.00295 77 SER A CA 1
ATOM 601 C C . SER A 1 103 ? 39.18697 0.62719 57.99124 1.000 62.83250 77 SER A C 1
ATOM 602 O O . SER A 1 103 ? 38.38168 0.65802 58.92660 1.000 59.21157 77 SER A O 1
ATOM 605 N N . VAL A 1 104 ? 39.83654 -0.47858 57.62402 1.000 61.45056 78 VAL A N 1
ATOM 606 C CA . VAL A 1 104 ? 39.58394 -1.75310 58.28831 1.000 66.91495 78 VAL A CA 1
ATOM 607 C C . VAL A 1 104 ? 39.99784 -1.64894 59.74865 1.000 73.04592 78 VAL A C 1
ATOM 608 O O . VAL A 1 104 ? 41.15057 -1.32576 60.06219 1.000 68.91870 78 VAL A O 1
ATOM 612 N N . GLY A 1 105 ? 39.05488 -1.91857 60.64868 1.000 72.44125 79 GLY A N 1
ATOM 613 C CA . GLY A 1 105 ? 39.36163 -1.90702 62.06859 1.000 74.98809 79 GLY A CA 1
ATOM 614 C C . GLY A 1 105 ? 39.81783 -0.54170 62.53971 1.000 80.75791 79 GLY A C 1
ATOM 615 O O . GLY A 1 105 ? 39.25686 0.49605 62.16831 1.000 73.22767 79 GLY A O 1
ATOM 616 N N . ASN A 1 106 ? 40.86358 -0.53918 63.37043 1.000 76.52609 80 ASN A N 1
ATOM 617 C CA . ASN A 1 106 ? 41.42160 0.68452 63.93323 1.000 83.64555 80 ASN A CA 1
ATOM 618 C C . ASN A 1 106 ? 42.52834 1.28265 63.07053 1.000 76.33815 80 ASN A C 1
ATOM 619 O O . ASN A 1 106 ? 43.43569 1.93948 63.60025 1.000 58.25568 80 ASN A O 1
ATOM 624 N N . ASP A 1 107 ? 42.48608 1.07187 61.75786 1.000 65.45205 81 ASP A N 1
ATOM 625 C CA . ASP A 1 107 ? 43.43698 1.73605 60.88235 1.000 64.45654 81 ASP A CA 1
ATOM 626 C C . ASP A 1 107 ? 43.11283 3.22381 60.78815 1.000 50.39248 81 ASP A C 1
ATOM 627 O O . ASP A 1 107 ? 42.01105 3.66849 61.12367 1.000 50.84658 81 ASP A O 1
ATOM 632 N N . GLU A 1 108 ? 44.10014 3.99683 60.33530 1.000 50.23906 82 GLU A N 1
ATOM 633 C CA . GLU A 1 108 ? 43.90701 5.43053 60.16288 1.000 47.56209 82 GLU A CA 1
ATOM 634 C C . GLU A 1 108 ? 42.74931 5.69375 59.21081 1.000 38.29407 82 GLU A C 1
ATOM 635 O O . GLU A 1 108 ? 42.63230 5.06048 58.15837 1.000 42.67404 82 GLU A O 1
ATOM 641 N N . VAL A 1 109 ? 41.89001 6.63664 59.59293 1.000 39.74448 83 VAL A N 1
ATOM 642 C CA . VAL A 1 109 ? 40.64460 6.86218 58.87502 1.000 38.49651 83 VAL A CA 1
ATOM 643 C C . VAL A 1 109 ? 40.88721 7.76872 57.67002 1.000 27.28160 83 VAL A C 1
ATOM 644 O O . VAL A 1 109 ? 41.84224 8.54872 57.62104 1.000 35.06468 83 VAL A O 1
ATOM 648 N N . ALA A 1 110 ? 40.01412 7.64366 56.67241 1.000 21.77607 84 ALA A N 1
ATOM 649 C CA . ALA A 1 110 ? 40.09729 8.48224 55.48468 1.000 25.11449 84 ALA A CA 1
ATOM 650 C C . ALA A 1 110 ? 39.81205 9.93664 55.83715 1.000 19.45305 84 ALA A C 1
ATOM 651 O O . ALA A 1 110 ? 38.96136 10.23415 56.67983 1.000 21.13618 84 ALA A O 1
ATOM 653 N N . VAL A 1 111 ? 40.52216 10.84417 55.17374 1.000 17.58838 85 VAL A N 1
ATOM 654 C CA . VAL A 1 111 ? 40.49516 12.26705 55.48541 1.000 16.20865 85 VAL A CA 1
ATOM 655 C C . VAL A 1 111 ? 39.99060 13.02188 54.26407 1.000 17.75218 85 VAL A C 1
ATOM 656 O O . VAL A 1 111 ? 40.36336 12.70303 53.13001 1.000 12.51832 85 VAL A O 1
ATOM 660 N N . VAL A 1 112 ? 39.12262 14.01091 54.49774 1.000 16.53313 86 VAL A N 1
ATOM 661 C CA . VAL A 1 112 ? 38.48399 14.77678 53.43544 1.000 12.07492 86 VAL A CA 1
ATOM 662 C C . VAL A 1 112 ? 38.51284 16.25512 53.81450 1.000 12.60218 86 VAL A C 1
ATOM 663 O O . VAL A 1 112 ? 38.66991 16.61911 54.98228 1.000 15.55768 86 VAL A O 1
ATOM 667 N N . ASN A 1 113 ? 38.39523 17.11163 52.80123 1.000 13.58694 87 ASN A N 1
ATOM 668 C CA . ASN A 1 113 ? 38.18911 18.53589 53.03645 1.000 13.42878 87 ASN A CA 1
ATOM 669 C C . ASN A 1 113 ? 36.85748 18.74500 53.75208 1.000 13.30053 87 ASN A C 1
ATOM 670 O O . ASN A 1 113 ? 35.80873 18.30896 53.26890 1.000 15.55692 87 ASN A O 1
ATOM 675 N N . ALA A 1 114 ? 36.90625 19.40650 54.91019 1.000 14.66966 88 ALA A N 1
ATOM 676 C CA . ALA A 1 114 ? 35.72572 19.51670 55.76278 1.000 19.42871 88 ALA A CA 1
ATOM 677 C C . ALA A 1 114 ? 34.65738 20.40020 55.13224 1.000 18.94391 88 ALA A C 1
ATOM 678 O O . ALA A 1 114 ? 33.46505 20.07437 55.18625 1.000 17.23576 88 ALA A O 1
ATOM 680 N N . SER A 1 115 ? 35.06351 21.52548 54.53797 1.000 16.95916 89 SER A N 1
ATOM 681 C CA . SER A 1 115 ? 34.10702 22.39572 53.86070 1.000 18.34607 89 SER A CA 1
ATOM 682 C C . SER A 1 115 ? 33.44025 21.68479 52.69103 1.000 15.53852 89 SER A C 1
ATOM 683 O O . SER A 1 115 ? 32.22250 21.79688 52.50462 1.000 18.67036 89 SER A O 1
ATOM 686 N N . PHE A 1 116 ? 34.22506 20.96722 51.88174 1.000 15.82931 90 PHE A N 1
ATOM 687 C CA . PHE A 1 116 ? 33.66243 20.23953 50.74602 1.000 13.41351 90 PHE A CA 1
ATOM 688 C C . PHE A 1 116 ? 32.57955 19.27429 51.21006 1.000 11.98397 90 PHE A C 1
ATOM 689 O O . PHE A 1 116 ? 31.47708 19.24038 50.64982 1.000 14.60354 90 PHE A O 1
ATOM 697 N N . LEU A 1 117 ? 32.88076 18.48463 52.24570 1.000 15.07731 91 LEU A N 1
ATOM 698 C CA . LEU A 1 117 ? 31.92852 17.50029 52.74806 1.000 15.88058 91 LEU A CA 1
ATOM 699 C C . LEU A 1 117 ? 30.69902 18.18218 53.33337 1.000 16.03873 91 LEU A C 1
ATOM 700 O O . LEU A 1 117 ? 29.56252 17.78111 53.06162 1.000 17.89599 91 LEU A O 1
ATOM 705 N N . ARG A 1 118 ? 30.91449 19.22137 54.14270 1.000 18.68330 92 ARG A N 1
ATOM 706 C CA . ARG A 1 118 ? 29.80618 19.96271 54.73293 1.000 23.14415 92 ARG A CA 1
ATOM 707 C C . ARG A 1 118 ? 28.87443 20.50037 53.65578 1.000 17.64727 92 ARG A C 1
ATOM 708 O O . ARG A 1 118 ? 27.64853 20.37079 53.75868 1.000 16.19322 92 ARG A O 1
ATOM 716 N N . ARG A 1 119 ? 29.44116 21.08549 52.59638 1.000 14.51890 93 ARG A N 1
ATOM 717 C CA . ARG A 1 119 ? 28.60236 21.66936 51.55427 1.000 19.04891 93 ARG A CA 1
ATOM 718 C C . ARG A 1 119 ? 27.86331 20.59656 50.76361 1.000 19.13904 93 ARG A C 1
ATOM 719 O O . ARG A 1 119 ? 26.68113 20.76693 50.44177 1.000 20.90964 93 ARG A O 1
ATOM 727 N N . PHE A 1 120 ? 28.53038 19.48448 50.44026 1.000 18.14709 94 PHE A N 1
ATOM 728 C CA . PHE A 1 120 ? 27.83398 18.42319 49.71874 1.000 16.38506 94 PHE A CA 1
ATOM 729 C C . PHE A 1 120 ? 26.69396 17.84403 50.54886 1.000 18.88543 94 PHE A C 1
ATOM 730 O O . PHE A 1 120 ? 25.60496 17.59133 50.02244 1.000 19.53446 94 PHE A O 1
ATOM 738 N N . LYS A 1 121 ? 26.92788 17.61180 51.84543 1.000 20.53715 95 LYS A N 1
ATOM 739 C CA . LYS A 1 121 ? 25.85872 17.11622 52.70875 1.000 17.77035 95 LYS A CA 1
ATOM 740 C C . LYS A 1 121 ? 24.67156 18.06975 52.72103 1.000 23.04728 95 LYS A C 1
ATOM 741 O O . LYS A 1 121 ? 23.51570 17.63350 52.76238 1.000 20.94690 95 LYS A O 1
ATOM 747 N N . ALA A 1 122 ? 24.93746 19.37745 52.68915 1.000 19.99657 96 ALA A N 1
ATOM 748 C CA . ALA A 1 122 ? 23.85243 20.35253 52.68578 1.000 27.29876 96 ALA A CA 1
ATOM 749 C C . ALA A 1 122 ? 23.02219 20.25436 51.41167 1.000 20.71508 96 ALA A C 1
ATOM 750 O O . ALA A 1 122 ? 21.80385 20.46029 51.44690 1.000 23.39680 96 ALA A O 1
ATOM 752 N N . ILE A 1 123 ? 23.66304 19.95112 50.27676 1.000 21.40164 97 ILE A N 1
ATOM 753 C CA . ILE A 1 123 ? 22.92462 19.75763 49.02914 1.000 18.23538 97 ILE A CA 1
ATOM 754 C C . ILE A 1 123 ? 21.95281 18.59283 49.16921 1.000 23.49351 97 ILE A C 1
ATOM 755 O O . ILE A 1 123 ? 20.77813 18.69316 48.79972 1.000 22.12299 97 ILE A O 1
ATOM 760 N N . LEU A 1 124 ? 22.43472 17.46621 49.70603 1.000 22.23581 98 LEU A N 1
ATOM 761 C CA . LEU A 1 124 ? 21.57900 16.29651 49.89032 1.000 26.25168 98 LEU A CA 1
ATOM 762 C C . LEU A 1 124 ? 20.42226 16.59181 50.83289 1.000 30.21102 98 LEU A C 1
ATOM 763 O O . LEU A 1 124 ? 19.28506 16.17728 50.58023 1.000 31.39775 98 LEU A O 1
ATOM 768 N N . ASP A 1 125 ? 20.69529 17.30394 51.92812 1.000 28.17642 99 ASP A N 1
ATOM 769 C CA . ASP A 1 125 ? 19.68039 17.50789 52.95603 1.000 29.49215 99 ASP A CA 1
ATOM 770 C C . ASP A 1 125 ? 18.62287 18.50964 52.51114 1.000 38.09015 99 ASP A C 1
ATOM 771 O O . ASP A 1 125 ? 17.43805 18.35008 52.82705 1.000 44.18604 99 ASP A O 1
ATOM 776 N N . GLN A 1 126 ? 19.02752 19.54428 51.77586 1.000 29.43423 100 GLN A N 1
ATOM 777 C CA . GLN A 1 126 ? 18.13342 20.63997 51.43071 1.000 35.95514 100 GLN A CA 1
ATOM 778 C C . GLN A 1 126 ? 17.47385 20.48979 50.06669 1.000 38.22805 100 GLN A C 1
ATOM 779 O O . GLN A 1 126 ? 16.41363 21.08447 49.84377 1.000 36.31805 100 GLN A O 1
ATOM 785 N N . LEU A 1 127 ? 18.05674 19.71013 49.16095 1.000 26.95154 101 LEU A N 1
ATOM 786 C CA . LEU A 1 127 ? 17.52228 19.58069 47.81669 1.000 22.95729 101 LEU A CA 1
ATOM 787 C C . LEU A 1 127 ? 17.25603 18.11870 47.47466 1.000 21.12657 101 LEU A C 1
ATOM 788 O O . LEU A 1 127 ? 17.94006 17.22072 47.97969 1.000 26.02787 101 LEU A O 1
ATOM 793 N N . PRO A 1 128 ? 16.27206 17.84517 46.60657 1.000 27.26588 102 PRO A N 1
ATOM 794 C CA . PRO A 1 128 ? 15.92388 16.46608 46.24142 1.000 33.08004 102 PRO A CA 1
ATOM 795 C C . PRO A 1 128 ? 16.87888 15.85044 45.22039 1.000 23.03121 102 PRO A C 1
ATOM 796 O O . PRO A 1 128 ? 16.46065 15.33105 44.18509 1.000 24.59720 102 PRO A O 1
ATOM 800 N N . LEU A 1 129 ? 18.17852 15.92074 45.51075 1.000 19.91892 103 LEU A N 1
ATOM 801 C CA . LEU A 1 129 ? 19.17006 15.40481 44.57312 1.000 23.67896 103 LEU A CA 1
ATOM 802 C C . LEU A 1 129 ? 19.03824 13.89362 44.41035 1.000 20.93941 103 LEU A C 1
ATOM 803 O O . LEU A 1 129 ? 19.03677 13.37771 43.28652 1.000 20.62263 103 LEU A O 1
ATOM 808 N N . GLU A 1 130 ? 18.91896 13.16362 45.52271 1.000 20.96497 104 GLU A N 1
ATOM 809 C CA . GLU A 1 130 ? 18.86295 11.70842 45.42514 1.000 25.47140 104 GLU A CA 1
ATOM 810 C C . GLU A 1 130 ? 17.63159 11.25291 44.65190 1.000 23.09482 104 GLU A C 1
ATOM 811 O O . GLU A 1 130 ? 17.71226 10.32695 43.83736 1.000 25.65165 104 GLU A O 1
ATOM 817 N N . ARG A 1 131 ? 16.48535 11.89900 44.87852 1.000 20.83200 105 ARG A N 1
ATOM 818 C CA . ARG A 1 131 ? 15.28149 11.52248 44.14248 1.000 23.90833 105 ARG A CA 1
ATOM 819 C C . ARG A 1 131 ? 15.43977 11.78993 42.65220 1.000 22.91654 105 ARG A C 1
ATOM 820 O O . ARG A 1 131 ? 15.01492 10.98035 41.81871 1.000 25.28362 105 ARG A O 1
ATOM 828 N N . GLU A 1 132 ? 16.03970 12.92845 42.29758 1.000 21.12948 106 GLU A N 1
ATOM 829 C CA . GLU A 1 132 ? 16.24350 13.24862 40.89019 1.000 27.51828 106 GLU A CA 1
ATOM 830 C C . GLU A 1 132 ? 17.22935 12.29163 40.23373 1.000 24.05297 106 GLU A C 1
ATOM 831 O O . GLU A 1 132 ? 17.08369 11.97567 39.04787 1.000 24.46557 106 GLU A O 1
ATOM 837 N N . VAL A 1 133 ? 18.23175 11.82218 40.97871 1.000 19.96147 107 VAL A N 1
ATOM 838 C CA . VAL A 1 133 ? 19.14786 10.81998 40.43992 1.000 18.84613 107 VAL A CA 1
ATOM 839 C C . VAL A 1 133 ? 18.41564 9.50122 40.19796 1.000 27.04752 107 VAL A C 1
ATOM 840 O O . VAL A 1 133 ? 18.56498 8.87642 39.14110 1.000 21.09293 107 VAL A O 1
ATOM 844 N N . GLN A 1 134 ? 17.60523 9.05977 41.16612 1.000 25.82525 108 GLN A N 1
ATOM 845 C CA . GLN A 1 134 ? 16.83266 7.83425 40.96695 1.000 22.81911 108 GLN A CA 1
ATOM 846 C C . GLN A 1 134 ? 15.88943 7.96388 39.77553 1.000 24.64198 108 GLN A C 1
ATOM 847 O O . GLN A 1 134 ? 15.67569 6.99658 39.03559 1.000 21.62283 108 GLN A O 1
ATOM 853 N N . LYS A 1 135 ? 15.33159 9.15806 39.56514 1.000 20.35081 109 LYS A N 1
ATOM 854 C CA . LYS A 1 135 ? 14.38622 9.36112 38.47216 1.000 21.39871 109 LYS A CA 1
ATOM 855 C C . LYS A 1 135 ? 15.05535 9.20167 37.11090 1.000 26.92841 109 LYS A C 1
ATOM 856 O O . LYS A 1 135 ? 14.50897 8.54051 36.22028 1.000 24.66735 109 LYS A O 1
ATOM 862 N N . VAL A 1 136 ? 16.23180 9.80896 36.91810 1.000 19.53638 110 VAL A N 1
ATOM 863 C CA . VAL A 1 136 ? 16.87562 9.69978 35.60711 1.000 24.84165 110 VAL A CA 1
ATOM 864 C C . VAL A 1 136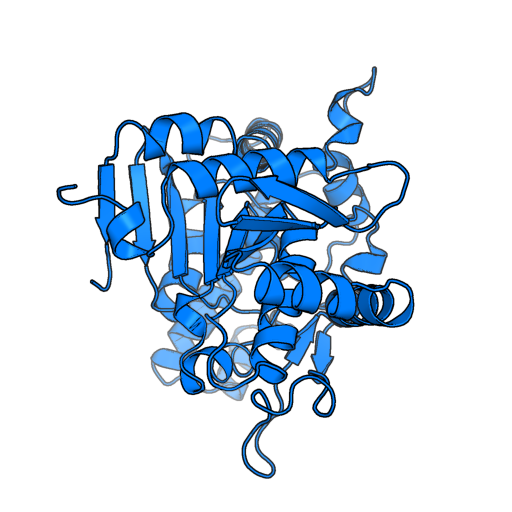 ? 17.39554 8.28603 35.37276 1.000 19.52819 110 VAL A C 1
ATOM 865 O O . VAL A 1 136 ? 17.38744 7.79709 34.23606 1.000 21.53879 110 VAL A O 1
ATOM 869 N N . ILE A 1 137 ? 17.83943 7.60078 36.42891 1.000 21.58669 111 ILE A N 1
ATOM 870 C CA . ILE A 1 137 ? 18.27175 6.21109 36.28598 1.000 24.87116 111 ILE A CA 1
ATOM 871 C C . ILE A 1 137 ? 17.09771 5.33164 35.87694 1.000 26.15788 111 ILE A C 1
ATOM 872 O O . ILE A 1 137 ? 17.20191 4.50813 34.95770 1.000 26.91607 111 ILE A O 1
ATOM 877 N N . ALA A 1 138 ? 15.95979 5.48991 36.56001 1.000 25.93188 112 ALA A N 1
ATOM 878 C CA . ALA A 1 138 ? 14.75064 4.78403 36.15730 1.000 30.70474 112 ALA A CA 1
ATOM 879 C C . ALA A 1 138 ? 14.31530 5.18033 34.75766 1.000 32.38816 112 ALA A C 1
ATOM 880 O O . ALA A 1 138 ? 13.58968 4.42412 34.10481 1.000 30.43749 112 ALA A O 1
ATOM 882 N N . ASP A 1 139 ? 14.74814 6.34450 34.28344 1.000 24.89707 113 ASP A N 1
ATOM 883 C CA . ASP A 1 139 ? 14.46696 6.79741 32.93092 1.000 30.42277 113 ASP A CA 1
ATOM 884 C C . ASP A 1 139 ? 15.49063 6.28325 31.92231 1.000 33.12113 113 ASP A C 1
ATOM 885 O O . ASP A 1 139 ? 15.51631 6.76339 30.78481 1.000 30.45830 113 ASP A O 1
ATOM 890 N N . ARG A 1 140 ? 16.33430 5.32597 32.32260 1.000 27.16097 114 ARG A N 1
ATOM 891 C CA . ARG A 1 140 ? 17.31708 4.69273 31.43751 1.000 25.47234 114 ARG A CA 1
ATOM 892 C C . ARG A 1 140 ? 18.35253 5.69713 30.93061 1.000 31.78767 114 ARG A C 1
ATOM 893 O O . ARG A 1 140 ? 18.80488 5.62572 29.78658 1.000 32.72441 114 ARG A O 1
ATOM 901 N N . ARG A 1 141 ? 18.74412 6.63290 31.79300 1.000 26.84538 115 ARG A N 1
ATOM 902 C CA . ARG A 1 141 ? 19.76182 7.62744 31.47825 1.000 25.25075 115 ARG A CA 1
ATOM 903 C C . ARG A 1 141 ? 21.03791 7.32167 32.25014 1.000 25.38237 115 ARG A C 1
ATOM 904 O O . ARG A 1 141 ? 20.98883 7.03114 33.45041 1.000 25.22587 115 ARG A O 1
ATOM 912 N N . GLN A 1 142 ? 22.17454 7.39141 31.56181 1.000 21.01719 116 GLN A N 1
ATOM 913 C CA . GLN A 1 142 ? 23.46295 7.34032 32.23925 1.000 19.62336 116 GLN A CA 1
ATOM 914 C C . GLN A 1 142 ? 23.68573 8.63215 33.01442 1.000 22.21801 116 GLN A C 1
ATOM 915 O O . GLN A 1 142 ? 23.50132 9.72645 32.47597 1.000 21.05805 116 GLN A O 1
ATOM 921 N N . VAL A 1 143 ? 24.09621 8.51062 34.27191 1.000 17.14570 117 VAL A N 1
ATOM 922 C CA . VAL A 1 143 ? 24.30680 9.67063 35.13367 1.000 22.72831 117 VAL A CA 1
ATOM 923 C C . VAL A 1 143 ? 25.75724 10.12378 35.02967 1.000 17.33966 117 VAL A C 1
ATOM 924 O O . VAL A 1 143 ? 26.68436 9.31083 35.14718 1.000 17.60940 117 VAL A O 1
ATOM 928 N N . VAL A 1 144 ? 25.95644 11.42505 34.81648 1.000 15.25579 118 VAL A N 1
ATOM 929 C CA . VAL A 1 144 ? 27.27721 12.04459 34.85567 1.000 15.07544 118 VAL A CA 1
ATOM 930 C C . VAL A 1 144 ? 27.22634 13.21499 35.82937 1.000 19.63162 118 VAL A C 1
ATOM 931 O O . VAL A 1 144 ? 26.43513 14.14745 35.64371 1.000 16.85045 118 VAL A O 1
ATOM 935 N N . PHE A 1 145 ? 28.05849 13.16420 36.86546 1.000 11.87889 119 PHE A N 1
ATOM 936 C CA . PHE A 1 145 ? 28.27907 14.31020 37.73603 1.000 14.66563 119 PHE A CA 1
ATOM 937 C C . PHE A 1 145 ? 29.50895 15.06510 37.25036 1.000 15.33074 119 PHE A C 1
ATOM 938 O O . PHE A 1 145 ? 30.56421 14.46451 37.02638 1.000 18.34971 119 PHE A O 1
ATOM 946 N N . THR A 1 146 ? 29.37722 16.37666 37.07880 1.000 13.54593 120 THR A N 1
ATOM 947 C CA . THR A 1 146 ? 30.48711 17.15438 36.55369 1.000 13.46898 120 THR A CA 1
ATOM 948 C C . THR A 1 146 ? 30.59668 18.47285 37.30106 1.000 13.03833 120 THR A C 1
ATOM 949 O O . THR A 1 146 ? 29.63084 18.97201 37.88959 1.000 17.58578 120 THR A O 1
ATOM 953 N N . GLY A 1 147 ? 31.80467 19.02169 37.28427 1.000 11.72938 121 GLY A N 1
ATOM 954 C CA . GLY A 1 147 ? 32.05677 20.30490 37.89568 1.000 10.01388 121 GLY A CA 1
ATOM 955 C C . GLY A 1 147 ? 33.38573 20.90202 37.49159 1.000 12.74306 121 GLY A C 1
ATOM 956 O O . GLY A 1 147 ? 34.36738 20.18570 37.26079 1.000 14.05940 121 GLY A O 1
ATOM 957 N N . HIS A 1 148 ? 33.41636 22.22575 37.39690 1.000 12.63848 122 HIS A N 1
ATOM 958 C CA . HIS A 1 148 ? 34.62983 22.98328 37.14380 1.000 14.29199 122 HIS A CA 1
ATOM 959 C C . HIS A 1 148 ? 35.02754 23.70057 38.42493 1.000 11.60289 122 HIS A C 1
ATOM 960 O O . HIS A 1 148 ? 34.16370 24.16241 39.17570 1.000 14.53679 122 HIS A O 1
ATOM 967 N N . SER A 1 149 ? 36.32858 23.76082 38.68447 1.000 14.53956 123 SER A N 1
ATOM 968 C CA . SER A 1 149 ? 36.86460 24.42931 39.88163 1.000 13.81025 123 SER A CA 1
ATOM 969 C C . SER A 1 149 ? 36.23423 23.75863 41.10962 1.000 17.54242 123 SER A C 1
ATOM 970 O O . SER A 1 149 ? 36.11036 22.52431 41.13930 1.000 13.27898 123 SER A O 1
ATOM 973 N N . TRP A 1 150 ? 35.82787 24.53431 42.11846 1.000 15.43209 124 TRP A N 1
ATOM 974 C CA . TRP A 1 150 ? 35.18715 23.99452 43.31781 1.000 15.24501 124 TRP A CA 1
ATOM 975 C C . TRP A 1 150 ? 34.02371 23.06854 42.98924 1.000 12.96393 124 TRP A C 1
ATOM 976 O O . TRP A 1 150 ? 33.77711 22.10531 43.71868 1.000 12.65853 124 TRP A O 1
ATOM 987 N N . GLY A 1 151 ? 33.29383 23.34454 41.90479 1.000 15.26024 125 GLY A N 1
ATOM 988 C CA . GLY A 1 151 ? 32.19048 22.47776 41.52463 1.000 16.27621 125 GLY A CA 1
ATOM 989 C C . GLY A 1 151 ? 32.60407 21.03192 41.33564 1.000 11.02820 125 GLY A C 1
ATOM 990 O O . GLY A 1 151 ? 31.80930 20.11931 41.58110 1.000 13.71307 125 GLY A O 1
ATOM 991 N N . GLY A 1 152 ? 33.85227 20.80139 40.91373 1.000 15.13090 126 GLY A N 1
ATOM 992 C CA . GLY A 1 152 ? 34.34293 19.44026 40.76279 1.000 14.63673 126 GLY A CA 1
ATOM 993 C C . GLY A 1 152 ? 34.38227 18.66315 42.06589 1.000 11.50318 126 GLY A C 1
ATOM 994 O O . GLY A 1 152 ? 34.20806 17.44129 42.06679 1.000 11.57331 126 GLY A O 1
ATOM 995 N N . ALA A 1 153 ? 34.60120 19.35275 43.19078 1.000 13.07101 127 ALA A N 1
ATOM 996 C CA . ALA A 1 153 ? 34.56802 18.67717 44.48655 1.000 16.05725 127 ALA A CA 1
ATOM 997 C C . ALA A 1 153 ? 33.16385 18.18180 44.81922 1.000 17.76486 127 ALA A C 1
ATOM 998 O O . ALA A 1 153 ? 32.99872 17.07732 45.35625 1.000 12.06120 127 ALA A O 1
ATOM 1000 N N . MET A 1 154 ? 32.13834 18.98292 44.51553 1.000 14.08149 128 MET A N 1
ATOM 1001 C CA . MET A 1 154 ? 30.76846 18.50679 44.68243 1.000 14.03387 128 MET A CA 1
ATOM 1002 C C . MET A 1 154 ? 30.48582 17.32174 43.76901 1.000 19.45771 128 MET A C 1
ATOM 1003 O O . MET A 1 154 ? 29.82091 16.36127 44.17489 1.000 13.75543 128 MET A O 1
ATOM 1008 N N . ALA A 1 155 ? 30.97342 17.37610 42.52723 1.000 13.42710 129 ALA A N 1
ATOM 1009 C CA . ALA A 1 155 ? 30.76443 16.26320 41.60652 1.000 16.63510 129 ALA A CA 1
ATOM 1010 C C . ALA A 1 155 ? 31.42976 14.99506 42.12660 1.000 15.42728 129 ALA A C 1
ATOM 1011 O O . ALA A 1 155 ? 30.86087 13.90081 42.03627 1.000 13.73337 129 ALA A O 1
ATOM 1013 N N . ILE A 1 156 ? 32.62684 15.12974 42.69824 1.000 12.65550 130 ILE A N 1
ATOM 1014 C CA . ILE A 1 156 ? 33.34073 13.96942 43.22253 1.000 10.47026 130 ILE A CA 1
ATOM 1015 C C . ILE A 1 156 ? 32.56873 13.34915 44.38153 1.000 12.99426 130 ILE A C 1
ATOM 1016 O O . ILE A 1 156 ? 32.37224 12.13053 44.43586 1.000 13.67794 130 ILE A O 1
ATOM 1021 N N . LEU A 1 157 ? 32.11045 14.17750 45.32712 1.000 15.40590 131 LEU A N 1
ATOM 1022 C CA . LEU A 1 157 ? 31.40004 13.62926 46.47918 1.000 13.71020 131 LEU A CA 1
ATOM 1023 C C . LEU A 1 157 ? 30.05134 13.04372 46.07573 1.000 11.98616 131 LEU A C 1
ATOM 1024 O O . LEU A 1 157 ? 29.62045 12.02837 46.63138 1.000 17.15128 131 LEU A O 1
ATOM 1029 N N . ALA A 1 158 ? 29.37353 13.66222 45.10856 1.000 12.91626 132 ALA A N 1
ATOM 1030 C CA . ALA A 1 158 ? 28.11501 13.10785 44.62504 1.000 12.94831 132 ALA A CA 1
ATOM 1031 C C . ALA A 1 158 ? 28.31831 11.72087 44.03697 1.000 13.43350 132 ALA A C 1
ATOM 1032 O O . ALA A 1 158 ? 27.53546 10.80035 44.30744 1.000 13.52545 132 ALA A O 1
ATOM 1034 N N . THR A 1 159 ? 29.37702 11.55108 43.24391 1.000 17.90718 133 THR A N 1
ATOM 1035 C CA . THR A 1 159 ? 29.64710 10.26442 42.61046 1.000 14.34967 133 THR A CA 1
ATOM 1036 C C . THR A 1 159 ? 29.89121 9.18245 43.65419 1.000 14.67018 133 THR A C 1
ATOM 1037 O O . THR A 1 159 ? 29.32003 8.08938 43.57574 1.000 12.77703 133 THR A O 1
ATOM 1041 N N . LEU A 1 160 ? 30.73410 9.47485 44.64735 1.000 11.04006 134 LEU A N 1
ATOM 1042 C CA . LEU A 1 160 ? 30.99596 8.50496 45.70564 1.000 13.26477 134 LEU A CA 1
ATOM 1043 C C . LEU A 1 160 ? 29.72535 8.16266 46.47438 1.000 13.84390 134 LEU A C 1
ATOM 1044 O O . LEU A 1 160 ? 29.48043 6.99137 46.78735 1.000 15.05185 134 LEU A O 1
ATOM 1049 N N . TYR A 1 161 ? 28.89846 9.16796 46.78078 1.000 14.61697 135 TYR A N 1
ATOM 1050 C CA . TYR A 1 161 ? 27.66788 8.91418 47.52338 1.000 16.62928 135 TYR A CA 1
ATOM 1051 C C . TYR A 1 161 ? 26.75677 7.96136 46.76450 1.000 14.75896 135 TYR A C 1
ATOM 1052 O O . TYR A 1 161 ? 26.25534 6.98136 47.32547 1.000 14.85266 135 TYR A O 1
ATOM 1061 N N . PHE A 1 162 ? 26.53351 8.22466 45.48158 1.000 15.18795 136 PHE A N 1
ATOM 1062 C CA . PHE A 1 162 ? 25.62195 7.36860 44.73916 1.000 19.58582 136 PHE A CA 1
ATOM 1063 C C . PHE A 1 162 ? 26.24066 6.02957 44.36160 1.000 15.10775 136 PHE A C 1
ATOM 1064 O O . PHE A 1 162 ? 25.50098 5.06408 44.15802 1.000 21.69535 136 PHE A O 1
ATOM 1072 N N . LEU A 1 163 ? 27.56814 5.92986 44.30846 1.000 17.94779 137 LEU A N 1
ATOM 1073 C CA . LEU A 1 163 ? 28.18499 4.60943 44.26102 1.000 13.82597 137 LEU A CA 1
ATOM 1074 C C . LEU A 1 163 ? 27.85566 3.81611 45.52166 1.000 21.51599 137 LEU A C 1
ATOM 1075 O O . LEU A 1 163 ? 27.58552 2.61013 45.45132 1.000 19.90051 137 LEU A O 1
ATOM 1080 N N . GLU A 1 164 ? 27.83793 4.48819 46.68143 1.000 17.67107 138 GLU A N 1
ATOM 1081 C CA . GLU A 1 164 ? 27.57463 3.80849 47.95090 1.000 21.04666 138 GLU A CA 1
ATOM 1082 C C . GLU A 1 164 ? 26.14911 3.27594 48.02941 1.000 16.55366 138 GLU A C 1
ATOM 1083 O O . GLU A 1 164 ? 25.90846 2.22165 48.62778 1.000 22.80249 138 GLU A O 1
ATOM 1089 N N . LYS A 1 165 ? 25.18661 3.99869 47.46530 1.000 22.07532 139 LYS A N 1
ATOM 1090 C CA . LYS A 1 165 ? 23.77779 3.66296 47.63139 1.000 31.70495 139 LYS A CA 1
ATOM 1091 C C . LYS A 1 165 ? 23.18796 2.91589 46.44202 1.000 28.30248 139 LYS A C 1
ATOM 1092 O O . LYS A 1 165 ? 21.98227 2.64748 46.44060 1.000 20.34025 139 LYS A O 1
ATOM 1098 N N . ALA A 1 166 ? 23.99841 2.56871 45.44312 1.000 18.86594 140 ALA A N 1
ATOM 1099 C CA . ALA A 1 166 ? 23.46805 2.04025 44.19131 1.000 21.99862 140 ALA A CA 1
ATOM 1100 C C . ALA A 1 166 ? 22.81267 0.67622 44.37790 1.000 25.16623 140 ALA A C 1
ATOM 1101 O O . ALA A 1 166 ? 23.28811 -0.16642 45.14548 1.000 23.85372 140 ALA A O 1
ATOM 1103 N N . GLY A 1 167 ? 21.70842 0.46001 43.65769 1.000 24.63634 141 GLY A N 1
ATOM 1104 C CA . GLY A 1 167 ? 21.14387 -0.85277 43.53370 1.000 23.15475 141 GLY A CA 1
ATOM 1105 C C . GLY A 1 167 ? 22.01146 -1.74693 42.66140 1.000 20.79377 141 GLY A C 1
ATOM 1106 O O . GLY A 1 167 ? 23.00468 -1.30509 42.07430 1.000 19.57849 141 GLY A O 1
ATOM 1107 N N . PRO A 1 168 ? 21.62293 -3.01947 42.55203 1.000 24.13434 142 PRO A N 1
ATOM 1108 C CA . PRO A 1 168 ? 22.52848 -4.00448 41.93822 1.000 24.38064 142 PRO A CA 1
ATOM 1109 C C . PRO A 1 168 ? 22.66542 -3.88994 40.42759 1.000 33.28582 142 PRO A C 1
ATOM 1110 O O . PRO A 1 168 ? 23.75265 -4.16155 39.90100 1.000 40.72782 142 PRO A O 1
ATOM 1114 N N A ASN A 1 169 ? 21.60691 -3.50906 39.70810 0.523 26.59679 143 ASN A N 1
ATOM 1115 N N B ASN A 1 169 ? 21.61240 -3.49312 39.71682 0.477 26.59600 143 ASN A N 1
ATOM 1116 C CA A ASN A 1 169 ? 21.63416 -3.46811 38.24902 0.523 32.46215 143 ASN A CA 1
ATOM 1117 C CA B ASN A 1 169 ? 21.63064 -3.46054 38.26054 0.477 32.45671 143 ASN A CA 1
ATOM 1118 C C A ASN A 1 169 ? 21.67462 -2.04022 37.70670 0.523 35.97971 143 ASN A C 1
ATOM 1119 C C B ASN A 1 169 ? 21.63986 -2.03463 37.71758 0.477 35.97036 143 ASN A C 1
ATOM 1120 O O A ASN A 1 169 ? 21.28828 -1.80095 36.55874 0.523 38.08168 143 ASN A O 1
ATOM 1121 O O B ASN A 1 169 ? 21.20088 -1.79009 36.59159 0.477 38.04169 143 ASN A O 1
ATOM 1130 N N . GLN A 1 170 ? 22.13732 -1.08588 38.50621 1.000 31.11169 144 GLN A N 1
ATOM 1131 C CA . GLN A 1 170 ? 22.25174 0.29763 38.07005 1.000 26.85730 144 GLN A CA 1
ATOM 1132 C C . GLN A 1 170 ? 23.64799 0.52988 37.50376 1.000 34.28414 144 GLN A C 1
ATOM 1133 O O . GLN A 1 170 ? 24.64493 0.16605 38.13367 1.000 39.14672 144 GLN A O 1
ATOM 1139 N N . ASN A 1 171 ? 23.71599 1.11026 36.30898 1.000 32.19483 145 ASN A N 1
ATOM 1140 C CA . ASN A 1 171 ? 25.00895 1.43112 35.72292 1.000 32.63724 145 ASN A CA 1
ATOM 1141 C C . ASN A 1 171 ? 25.73897 2.44081 36.60507 1.000 18.15512 145 ASN A C 1
ATOM 1142 O O . ASN A 1 171 ? 25.11387 3.36211 37.14132 1.000 24.40707 145 ASN A O 1
ATOM 1147 N N . PRO A 1 172 ? 27.04926 2.30214 36.77840 1.000 27.63974 146 PRO A N 1
ATOM 1148 C CA . PRO A 1 172 ? 27.77639 3.18417 37.69579 1.000 23.87586 146 PRO A CA 1
ATOM 1149 C C . PRO A 1 172 ? 27.75386 4.62054 37.20611 1.000 21.31233 146 PRO A C 1
ATOM 1150 O O . PRO A 1 172 ? 27.88812 4.87679 35.99998 1.000 22.54277 146 PRO A O 1
ATOM 1154 N N . PRO A 1 173 ? 27.56537 5.58519 38.10455 1.000 17.29819 147 PRO A N 1
ATOM 1155 C CA . PRO A 1 173 ? 27.69544 6.98924 37.70670 1.000 16.69691 147 PRO A CA 1
ATOM 1156 C C . PRO A 1 173 ? 29.13624 7.31330 37.34903 1.000 20.90472 147 PRO A C 1
ATOM 1157 O O . PRO A 1 173 ? 30.07748 6.66635 37.81590 1.000 20.10891 147 PRO A O 1
ATOM 1161 N N . ARG A 1 174 ? 29.29922 8.33028 36.50785 1.000 17.79353 148 ARG A N 1
ATOM 1162 C CA . ARG A 1 174 ? 30.61009 8.80901 36.10306 1.000 17.74606 148 ARG A CA 1
ATOM 1163 C C . ARG A 1 174 ? 30.81386 10.23220 36.60160 1.000 18.51817 148 ARG A C 1
ATOM 1164 O O . ARG A 1 174 ? 29.85814 10.99638 36.75405 1.000 17.85833 148 ARG A O 1
ATOM 1172 N N . CYS A 1 175 ? 32.07335 10.57744 36.85002 1.000 14.70994 149 CYS A N 1
ATOM 1173 C CA . CYS A 1 175 ? 32.46525 11.90177 37.31031 1.000 20.04912 149 CYS A CA 1
ATOM 1174 C C . CYS A 1 175 ? 33.48723 12.49514 36.34917 1.000 19.26889 149 CYS A C 1
ATOM 1175 O O . CYS A 1 175 ? 34.46838 11.83226 35.99729 1.000 17.23938 149 CYS A O 1
ATOM 1178 N N . ILE A 1 176 ? 33.25264 13.73551 35.91655 1.000 18.42308 150 ILE A N 1
ATOM 1179 C CA . ILE A 1 176 ? 34.19939 14.47333 35.08514 1.000 14.66719 150 ILE A CA 1
ATOM 1180 C C . ILE A 1 176 ? 34.43685 15.83087 35.72572 1.000 14.61528 150 ILE A C 1
ATOM 1181 O O . ILE A 1 176 ? 33.49338 16.61031 35.89866 1.000 15.10658 150 ILE A O 1
ATOM 1186 N N . THR A 1 177 ? 35.68947 16.13029 36.04951 1.000 13.71905 151 THR A N 1
ATOM 1187 C CA . THR A 1 177 ? 36.03257 17.42550 36.61376 1.000 15.56845 151 THR A CA 1
ATOM 1188 C C . THR A 1 177 ? 36.99856 18.16433 35.69987 1.000 12.04264 151 THR A C 1
ATOM 1189 O O . THR A 1 177 ? 37.75812 17.55925 34.93312 1.000 15.29358 151 THR A O 1
ATOM 1193 N N . PHE A 1 178 ? 36.95798 19.48912 35.80169 1.000 12.93668 152 PHE A N 1
ATOM 1194 C CA . PHE A 1 178 ? 37.79724 20.38993 35.02493 1.000 14.80525 152 PHE A CA 1
ATOM 1195 C C . PHE A 1 178 ? 38.43543 21.36836 35.99576 1.000 13.95047 152 PHE A C 1
ATOM 1196 O O . PHE A 1 178 ? 37.72738 22.15036 36.63628 1.000 16.33074 152 PHE A O 1
ATOM 1204 N N . GLY A 1 179 ? 39.75732 21.31252 36.11917 1.000 16.10188 153 GLY A N 1
ATOM 1205 C CA . GLY A 1 179 ? 40.46353 22.20041 37.03407 1.000 14.55234 153 GLY A CA 1
ATOM 1206 C C . GLY A 1 179 ? 39.97943 22.13709 38.46697 1.000 13.65442 153 GLY A C 1
ATOM 1207 O O . GLY A 1 179 ? 39.90664 23.17050 39.14161 1.000 15.57074 153 GLY A O 1
ATOM 1208 N N . SER A 1 180 ? 39.63933 20.95150 38.94447 1.000 13.34580 154 SER A N 1
ATOM 1209 C CA . SER A 1 180 ? 39.08119 20.80689 40.27938 1.000 16.36040 154 SER A CA 1
ATOM 1210 C C . SER A 1 180 ? 40.17890 20.79399 41.34071 1.000 12.37102 154 SER A C 1
ATOM 1211 O O . SER A 1 180 ? 41.29617 20.33906 41.08366 1.000 14.45135 154 SER A O 1
ATOM 1214 N N . PRO A 1 181 ? 39.88263 21.28133 42.54387 1.000 15.09162 155 PRO A N 1
ATOM 1215 C CA . PRO A 1 181 ? 40.81153 21.09174 43.66010 1.000 16.27279 155 PRO A CA 1
ATOM 1216 C C . PRO A 1 181 ? 40.85757 19.63823 44.09428 1.000 14.61552 155 PRO A C 1
ATOM 1217 O O . PRO A 1 181 ? 39.95367 18.84379 43.81876 1.000 15.00047 155 PRO A O 1
ATOM 1221 N N . LEU A 1 182 ? 41.94085 19.29707 44.78643 1.000 13.12627 156 LEU A N 1
ATOM 1222 C CA . LEU A 1 182 ? 42.01800 18.01000 45.45801 1.000 11.89057 156 LEU A CA 1
ATOM 1223 C C . LEU A 1 182 ? 40.97512 17.94387 46.57109 1.000 18.00036 156 LEU A C 1
ATOM 1224 O O . LEU A 1 182 ? 40.52085 18.96823 47.09137 1.000 15.71400 156 LEU A O 1
ATOM 1229 N N . VAL A 1 183 ? 40.59222 16.71573 46.93475 1.000 14.26539 157 VAL A N 1
ATOM 1230 C CA . VAL A 1 183 ? 39.47332 16.49691 47.85014 1.000 15.36396 157 VAL A CA 1
ATOM 1231 C C . VAL A 1 183 ? 39.87049 15.63537 49.05036 1.000 17.86789 157 VAL A C 1
ATOM 1232 O O . VAL A 1 183 ? 39.50302 15.94014 50.19201 1.000 18.93913 157 VAL A O 1
ATOM 1236 N N . GLY A 1 184 ? 40.61172 14.54874 48.81478 1.000 12.71006 158 GLY A N 1
ATOM 1237 C CA . GLY A 1 184 ? 40.89852 13.58675 49.85738 1.000 12.99753 158 GLY A CA 1
ATOM 1238 C C . GLY A 1 184 ? 42.38857 13.33175 50.01091 1.000 18.25414 158 GLY A C 1
ATOM 1239 O O . GLY A 1 184 ? 43.20682 13.77920 49.20489 1.000 18.88865 158 GLY A O 1
ATOM 1240 N N . ASP A 1 185 ? 42.72281 12.58938 51.06998 1.000 17.77350 159 ASP A N 1
ATOM 1241 C CA . ASP A 1 185 ? 44.10016 12.24436 51.38842 1.000 19.17250 159 ASP A CA 1
ATOM 1242 C C . ASP A 1 185 ? 44.45789 10.90385 50.74570 1.000 20.65379 159 ASP A C 1
ATOM 1243 O O . ASP A 1 185 ? 43.70008 10.35514 49.94167 1.000 18.86119 159 ASP A O 1
ATOM 1248 N N . ARG A 1 186 ? 45.61338 10.34792 51.12280 1.000 22.94512 160 ARG A N 1
ATOM 1249 C CA . ARG A 1 186 ? 46.05428 9.08050 50.54504 1.000 20.26041 160 ARG A CA 1
ATOM 1250 C C . ARG A 1 186 ? 45.11815 7.93652 50.91873 1.000 22.34948 160 ARG A C 1
ATOM 1251 O O . ARG A 1 186 ? 44.78467 7.10147 50.07033 1.000 22.08083 160 ARG A O 1
ATOM 1259 N N . ILE A 1 187 ? 44.68634 7.87821 52.18145 1.000 23.86588 161 ILE A N 1
ATOM 1260 C CA . ILE A 1 187 ? 43.79198 6.80645 52.61891 1.000 21.20127 161 ILE A CA 1
ATOM 1261 C C . ILE A 1 187 ? 42.47225 6.87693 51.86121 1.000 21.83207 161 ILE A C 1
ATOM 1262 O O . ILE A 1 187 ? 41.94226 5.85821 51.39916 1.000 19.98253 161 ILE A O 1
ATOM 1267 N N . PHE A 1 188 ? 41.91042 8.08509 51.75731 1.000 15.88863 162 PHE A N 1
ATOM 1268 C CA . PHE A 1 188 ? 40.74000 8.33742 50.92078 1.000 22.09066 162 PHE A CA 1
ATOM 1269 C C . PHE A 1 188 ? 40.92931 7.76387 49.52054 1.000 21.98026 162 PHE A C 1
ATOM 1270 O O . PHE A 1 188 ? 40.08727 7.00624 49.02418 1.000 21.85964 162 PHE A O 1
ATOM 1278 N N . GLY A 1 189 ? 42.03491 8.12389 48.86570 1.000 19.64810 163 GLY A N 1
ATOM 1279 C CA . GLY A 1 189 ? 42.27659 7.63959 47.51538 1.000 18.05971 163 GLY A CA 1
ATOM 1280 C C . GLY A 1 189 ? 42.49200 6.13990 47.46142 1.000 19.30502 163 GLY A C 1
ATOM 1281 O O . GLY A 1 189 ? 42.02225 5.47106 46.53633 1.000 19.74696 163 GLY A O 1
ATOM 1282 N N A HIS A 1 190 ? 43.19795 5.59060 48.45321 0.513 18.83521 164 HIS A N 1
ATOM 1283 N N B HIS A 1 190 ? 43.21327 5.59141 48.44380 0.487 18.84940 164 HIS A N 1
ATOM 1284 C CA A HIS A 1 190 ? 43.41179 4.14718 48.50426 0.513 22.82735 164 HIS A CA 1
ATOM 1285 C CA B HIS A 1 190 ? 43.40938 4.14528 48.49841 0.487 22.82475 164 HIS A CA 1
ATOM 1286 C C A HIS A 1 190 ? 42.09076 3.40022 48.64380 0.513 23.42606 164 HIS A C 1
ATOM 1287 C C B HIS A 1 190 ? 42.07772 3.41476 48.61821 0.487 23.41012 164 HIS A C 1
ATOM 1288 O O A HIS A 1 190 ? 41.90636 2.33256 48.04724 0.513 21.10003 164 HIS A O 1
ATOM 1289 O O B HIS A 1 190 ? 41.87357 2.37260 47.98400 0.487 21.08058 164 HIS A O 1
ATOM 1302 N N . ALA A 1 191 ? 41.15698 3.95057 49.42516 1.000 18.67375 165 ALA A N 1
ATOM 1303 C CA . ALA A 1 191 ? 39.84779 3.32145 49.57762 1.000 24.07514 165 ALA A CA 1
ATOM 1304 C C . ALA A 1 191 ? 39.07061 3.32509 48.26595 1.000 23.94810 165 ALA A C 1
ATOM 1305 O O . ALA A 1 191 ? 38.42802 2.32737 47.91866 1.000 21.01620 165 ALA A O 1
ATOM 1307 N N . VAL A 1 192 ? 39.11832 4.43666 47.52374 1.000 18.91848 166 VAL A N 1
ATOM 1308 C CA . VAL A 1 192 ? 38.43059 4.50415 46.23558 1.000 19.29711 166 VAL A CA 1
ATOM 1309 C C . VAL A 1 192 ? 39.00109 3.47186 45.27257 1.000 20.75636 166 VAL A C 1
ATOM 1310 O O . VAL A 1 192 ? 38.25438 2.77628 44.57285 1.000 20.04865 166 VAL A O 1
ATOM 1314 N N . ARG A 1 193 ? 40.33287 3.35784 45.21788 1.000 15.54943 167 ARG A N 1
ATOM 1315 C CA . ARG A 1 193 ? 40.95703 2.33893 44.37917 1.000 20.21231 167 ARG A CA 1
ATOM 1316 C C . ARG A 1 193 ? 40.58492 0.93983 44.84617 1.000 25.24708 167 ARG A C 1
ATOM 1317 O O . ARG A 1 193 ? 40.27922 0.06488 44.02650 1.000 22.85341 167 ARG A O 1
ATOM 1325 N N . ARG A 1 194 ? 40.60724 0.71355 46.16313 1.000 24.31220 168 ARG A N 1
ATOM 1326 C CA . ARG A 1 194 ? 40.29382 -0.60339 46.70932 1.000 26.52065 168 ARG A CA 1
ATOM 1327 C C . ARG A 1 194 ? 38.90437 -1.06755 46.28852 1.000 27.93639 168 ARG A C 1
ATOM 1328 O O . ARG A 1 194 ? 38.71430 -2.23737 45.93800 1.000 28.03525 168 ARG A O 1
ATOM 1336 N N . GLU A 1 195 ? 37.92267 -0.16553 46.30277 1.000 27.85537 169 GLU A N 1
ATOM 1337 C CA . GLU A 1 195 ? 36.56030 -0.52162 45.92146 1.000 27.57096 169 GLU A CA 1
ATOM 1338 C C . GLU A 1 195 ? 36.36500 -0.59481 44.41099 1.000 24.60458 169 GLU A C 1
ATOM 1339 O O . GLU A 1 195 ? 35.23134 -0.80425 43.96417 1.000 27.47503 169 GLU A O 1
ATOM 1345 N N . LYS A 1 196 ? 37.43519 -0.43031 43.62578 1.000 25.95239 170 LYS A N 1
ATOM 1346 C CA . LYS A 1 196 ? 37.38218 -0.48771 42.16118 1.000 17.63555 170 LYS A CA 1
ATOM 1347 C C . LYS A 1 196 ? 36.51152 0.62930 41.58627 1.000 19.33800 170 LYS A C 1
ATOM 1348 O O . LYS A 1 196 ? 35.79687 0.44088 40.60089 1.000 24.31698 170 LYS A O 1
ATOM 1354 N N . TRP A 1 197 ? 36.57534 1.80839 42.20291 1.000 16.84475 171 TRP A N 1
ATOM 1355 C CA . TRP A 1 197 ? 35.80551 2.96198 41.76107 1.000 15.59829 171 TRP A CA 1
ATOM 1356 C C . TRP A 1 197 ? 36.65041 4.03106 41.08283 1.000 17.16588 171 TRP A C 1
ATOM 1357 O O . TRP A 1 197 ? 36.08959 4.99338 40.54921 1.000 18.69447 171 TRP A O 1
ATOM 1368 N N . SER A 1 198 ? 37.97515 3.88202 41.07316 1.000 21.89473 172 SER A N 1
ATOM 1369 C CA . SER A 1 198 ? 38.84559 4.97422 40.64784 1.000 19.16362 172 SER A CA 1
ATOM 1370 C C . SER A 1 198 ? 38.63401 5.32544 39.17836 1.000 16.28193 172 SER A C 1
ATOM 1371 O O . SER A 1 198 ? 38.63779 6.50729 38.80934 1.000 16.62708 172 SER A O 1
ATOM 1374 N N . ASP A 1 199 ? 38.41714 4.31618 38.32900 1.000 17.31921 173 ASP A N 1
ATOM 1375 C CA . ASP A 1 199 ? 38.26838 4.54243 36.89322 1.000 17.18473 173 ASP A CA 1
ATOM 1376 C C . ASP A 1 199 ? 36.97980 5.26988 36.52858 1.000 18.05813 173 ASP A C 1
ATOM 1377 O O . ASP A 1 199 ? 36.87318 5.77154 35.40495 1.000 18.88115 173 ASP A O 1
ATOM 1382 N N . HIS A 1 200 ? 36.00648 5.34584 37.43770 1.000 14.81256 174 HIS A N 1
ATOM 1383 C CA . HIS A 1 200 ? 34.79577 6.11296 37.16660 1.000 17.35008 174 HIS A CA 1
ATOM 1384 C C . HIS A 1 200 ? 35.04557 7.61524 37.14149 1.000 14.27374 174 HIS A C 1
ATOM 1385 O O . HIS A 1 200 ? 34.18361 8.35705 36.65598 1.000 15.69827 174 HIS A O 1
ATOM 1392 N N . PHE A 1 201 ? 36.19750 8.07129 37.63265 1.000 14.78854 175 PHE A N 1
ATOM 1393 C CA . PHE A 1 201 ? 36.50937 9.48700 37.78935 1.000 14.80759 175 PHE A CA 1
ATOM 1394 C C . PHE A 1 201 ? 37.50212 9.93299 36.72222 1.000 18.13607 175 PHE A C 1
ATOM 1395 O O . PHE A 1 201 ? 38.56419 9.32238 36.56230 1.000 19.15830 175 PHE A O 1
ATOM 1403 N N . ILE A 1 202 ? 37.16426 11.00801 36.01087 1.000 12.44805 176 ILE A N 1
ATOM 1404 C CA . ILE A 1 202 ? 38.02732 11.60323 34.99348 1.000 13.47757 176 ILE A CA 1
ATOM 1405 C C . ILE A 1 202 ? 38.26053 13.05891 35.37698 1.000 19.13039 176 ILE A C 1
ATOM 1406 O O . ILE A 1 202 ? 37.30672 13.84382 35.45172 1.000 17.68015 176 ILE A O 1
ATOM 1411 N N . HIS A 1 203 ? 39.52397 13.42671 35.59469 1.000 16.33712 177 HIS A N 1
ATOM 1412 C CA . HIS A 1 203 ? 39.89256 14.77587 36.02136 1.000 13.32815 177 HIS A CA 1
ATOM 1413 C C . HIS A 1 203 ? 40.76374 15.42307 34.95289 1.000 14.11305 177 HIS A C 1
ATOM 1414 O O . HIS A 1 203 ? 41.90880 15.00639 34.74440 1.000 16.40813 177 HIS A O 1
ATOM 1421 N N . PHE A 1 204 ? 40.23943 16.44863 34.28626 1.000 13.33587 178 PHE A N 1
ATOM 1422 C CA . PHE A 1 204 ? 41.03694 17.22306 33.34484 1.000 14.49070 178 PHE A CA 1
ATOM 1423 C C . PHE A 1 204 ? 41.80559 18.31544 34.07765 1.000 17.13376 178 PHE A C 1
ATOM 1424 O O . PHE A 1 204 ? 41.26188 18.99525 34.95267 1.000 16.85280 178 PHE A O 1
ATOM 1432 N N . VAL A 1 205 ? 43.07888 18.47226 33.71432 1.000 16.61651 179 VAL A N 1
ATOM 1433 C CA . VAL A 1 205 ? 43.97821 19.43937 34.33849 1.000 16.69832 179 VAL A CA 1
ATOM 1434 C C . VAL A 1 205 ? 44.77993 20.13256 33.24321 1.000 21.37214 179 VAL A C 1
ATOM 1435 O O . VAL A 1 205 ? 45.55749 19.48235 32.53612 1.000 17.94031 179 VAL A O 1
ATOM 1439 N N . MET A 1 206 ? 44.60220 21.44587 33.10584 1.000 13.44930 180 MET A N 1
ATOM 1440 C CA . MET A 1 206 ? 45.45769 22.23038 32.22550 1.000 18.65075 180 MET A CA 1
ATOM 1441 C C . MET A 1 206 ? 46.84022 22.40822 32.84601 1.000 19.83459 180 MET A C 1
ATOM 1442 O O . MET A 1 206 ? 46.99018 22.46687 34.07033 1.000 20.54465 180 MET A O 1
ATOM 1447 N N . ARG A 1 207 ? 47.85061 22.50816 31.97219 1.000 20.54797 181 ARG A N 1
ATOM 1448 C CA . ARG A 1 207 ? 49.25421 22.55815 32.38620 1.000 24.71863 181 ARG A CA 1
ATOM 1449 C C . ARG A 1 207 ? 49.49879 23.55875 33.50742 1.000 17.52252 181 ARG A C 1
ATOM 1450 O O . ARG A 1 207 ? 50.12956 23.23324 34.51827 1.000 26.13880 181 ARG A O 1
ATOM 1458 N N . PHE A 1 208 ? 49.04391 24.79740 33.32639 1.000 21.95708 182 PHE A N 1
ATOM 1459 C CA . PHE A 1 208 ? 49.38900 25.89006 34.22763 1.000 19.74946 182 PHE A CA 1
ATOM 1460 C C . PHE A 1 208 ? 48.21077 26.34016 35.08358 1.000 17.67835 182 PHE A C 1
ATOM 1461 O O . PHE A 1 208 ? 48.22429 27.45524 35.61188 1.000 24.41796 182 PHE A O 1
ATOM 1469 N N . ASP A 1 209 ? 47.19247 25.49883 35.22857 1.000 16.33072 183 ASP A N 1
ATOM 1470 C CA . ASP A 1 209 ? 46.05460 25.80159 36.08635 1.000 17.03537 183 ASP A CA 1
ATOM 1471 C C . ASP A 1 209 ? 46.43248 25.48874 37.53048 1.000 14.27934 183 ASP A C 1
ATOM 1472 O O . ASP A 1 209 ? 46.71282 24.33260 37.86390 1.000 19.56754 183 ASP A O 1
ATOM 1477 N N . VAL A 1 210 ? 46.42884 26.51055 38.39162 1.000 14.97255 184 VAL A N 1
ATOM 1478 C CA . VAL A 1 210 ? 46.87169 26.31043 39.77107 1.000 19.24790 184 VAL A CA 1
ATOM 1479 C C . VAL A 1 210 ? 45.84272 25.61935 40.65397 1.000 13.80029 184 VAL A C 1
ATOM 1480 O O . VAL A 1 210 ? 46.22037 25.05706 41.69085 1.000 19.30475 184 VAL A O 1
ATOM 1484 N N . ILE A 1 211 ? 44.55334 25.65420 40.29752 1.000 13.93616 185 ILE A N 1
ATOM 1485 C CA . ILE A 1 211 ? 43.52608 25.12921 41.20317 1.000 17.46023 185 ILE A CA 1
ATOM 1486 C C . ILE A 1 211 ? 43.71346 23.64250 41.46940 1.000 17.82457 185 ILE A C 1
ATOM 1487 O O . ILE A 1 211 ? 43.61237 23.22983 42.63535 1.000 16.89945 185 ILE A O 1
ATOM 1492 N N . PRO A 1 212 ? 44.00424 22.78798 40.48156 1.000 16.53899 186 PRO A N 1
ATOM 1493 C CA . PRO A 1 212 ? 44.33400 21.38962 40.81168 1.000 14.70893 186 PRO A CA 1
ATOM 1494 C C . PRO A 1 212 ? 45.53008 21.23860 41.74509 1.000 15.45720 186 PRO A C 1
ATOM 1495 O O . PRO A 1 212 ? 45.65337 20.19302 42.39419 1.000 16.82003 186 PRO A O 1
ATOM 1499 N N . ARG A 1 213 ? 46.39556 22.25161 41.85439 1.000 15.20731 187 ARG A N 1
ATOM 1500 C CA . ARG A 1 213 ? 47.55692 22.19411 42.73322 1.000 15.90635 187 ARG A CA 1
ATOM 1501 C C . ARG A 1 213 ? 47.36769 22.92376 44.05578 1.000 18.76920 187 ARG A C 1
ATOM 1502 O O . ARG A 1 213 ? 48.12216 22.65523 44.99652 1.000 17.98265 187 ARG A O 1
ATOM 1510 N N . ILE A 1 214 ? 46.39074 23.83172 44.15759 1.000 16.30892 188 ILE A N 1
ATOM 1511 C CA . ILE A 1 214 ? 46.41293 24.80604 45.24808 1.000 16.69899 188 ILE A CA 1
ATOM 1512 C C . ILE A 1 214 ? 46.23205 24.14336 46.61290 1.000 18.82769 188 ILE A C 1
ATOM 1513 O O . ILE A 1 214 ? 46.77902 24.62451 47.61140 1.000 17.86636 188 ILE A O 1
ATOM 1518 N N . MET A 1 215 ? 45.50738 23.02556 46.68905 1.000 16.28749 189 MET A N 1
ATOM 1519 C CA . MET A 1 215 ? 45.29617 22.37047 47.97555 1.000 17.98651 189 MET A CA 1
ATOM 1520 C C . MET A 1 215 ? 46.50194 21.55937 48.43988 1.000 23.07130 189 MET A C 1
ATOM 1521 O O . MET A 1 215 ? 46.44514 20.96753 49.52291 1.000 21.32851 189 MET A O 1
ATOM 1526 N N . LEU A 1 216 ? 47.58335 21.51742 47.66009 1.000 21.12070 190 LEU A N 1
ATOM 1527 C CA . LEU A 1 216 ? 48.84026 20.93155 48.10951 1.000 17.97535 190 LEU A CA 1
ATOM 1528 C C . LEU A 1 216 ? 49.62602 21.85807 49.02383 1.000 17.29704 190 LEU A C 1
ATOM 1529 O O . LEU A 1 216 ? 50.67910 21.45674 49.53152 1.000 17.43715 190 LEU A O 1
ATOM 1534 N N . GLY A 1 217 ? 49.15048 23.08098 49.23956 1.000 18.23627 191 GLY A N 1
ATOM 1535 C CA . GLY A 1 217 ? 49.78752 23.99238 50.15436 1.000 19.52665 191 GLY A CA 1
ATOM 1536 C C . GLY A 1 217 ? 48.81453 24.48535 51.20104 1.000 18.81725 191 GLY A C 1
ATOM 1537 O O . GLY A 1 217 ? 47.59617 24.38686 51.03885 1.000 20.62772 191 GLY A O 1
ATOM 1538 N N . PRO A 1 218 ? 49.33513 25.02527 52.30058 1.000 21.00453 192 PRO A N 1
ATOM 1539 C CA . PRO A 1 218 ? 48.45462 25.56072 53.34278 1.000 18.53270 192 PRO A CA 1
ATOM 1540 C C . PRO A 1 218 ? 47.64615 26.73834 52.82281 1.000 24.07927 192 PRO A C 1
ATOM 1541 O O . PRO A 1 218 ? 47.99761 27.37752 51.82943 1.000 25.61598 192 PRO A O 1
ATOM 1545 N N . ALA A 1 219 ? 46.54286 27.01515 53.51299 1.000 21.51125 193 ALA A N 1
ATOM 1546 C CA . ALA A 1 219 ? 45.69472 28.14691 53.16584 1.000 26.86775 193 ALA A CA 1
ATOM 1547 C C . ALA A 1 219 ? 46.50531 29.43374 53.15069 1.000 21.75946 193 ALA A C 1
ATOM 1548 O O . ALA A 1 219 ? 47.08104 29.82885 54.16818 1.000 27.77311 193 ALA A O 1
ATOM 1550 N N . SER A 1 220 ? 46.56831 30.07327 51.98826 1.000 24.51995 194 SER A N 1
ATOM 1551 C CA . SER A 1 220 ? 47.21673 31.37049 51.88989 1.000 28.81340 194 SER A CA 1
ATOM 1552 C C . SER A 1 220 ? 46.45148 32.40573 52.70224 1.000 28.49411 194 SER A C 1
ATOM 1553 O O . SER A 1 220 ? 45.22702 32.33962 52.83705 1.000 34.21952 194 SER A O 1
ATOM 1556 N N . THR A 1 221 ? 47.18853 33.37477 53.24887 1.000 29.16938 195 THR A N 1
ATOM 1557 C CA . THR A 1 221 ? 46.53651 34.50628 53.89556 1.000 32.94003 195 THR A CA 1
ATOM 1558 C C . THR A 1 221 ? 45.72911 35.33051 52.90513 1.000 35.86145 195 THR A C 1
ATOM 1559 O O . THR A 1 221 ? 44.87729 36.12010 53.32237 1.000 36.94027 195 THR A O 1
ATOM 1563 N N . GLU A 1 222 ? 45.97608 35.16152 51.60648 1.000 31.31300 196 GLU A N 1
ATOM 1564 C CA . GLU A 1 222 ? 45.24253 35.85413 50.55677 1.000 29.38725 196 GLU A CA 1
ATOM 1565 C C . GLU A 1 222 ? 44.40887 34.89693 49.70866 1.000 25.71933 196 GLU A C 1
ATOM 1566 O O . GLU A 1 222 ? 44.20423 35.14158 48.51704 1.000 26.87706 196 GLU A O 1
ATOM 1572 N N . HIS A 1 223 ? 43.92269 33.80169 50.30293 1.000 24.66257 197 HIS A N 1
ATOM 1573 C CA . HIS A 1 223 ? 43.18345 32.81501 49.51935 1.000 21.19645 197 HIS A CA 1
ATOM 1574 C C . HIS A 1 223 ? 41.92838 33.42118 48.90237 1.000 23.06162 197 HIS A C 1
ATOM 1575 O O . HIS A 1 223 ? 41.58766 33.11676 47.75281 1.000 26.91521 197 HIS A O 1
ATOM 1582 N N . GLN A 1 224 ? 41.23010 34.28255 49.65088 1.000 26.90392 198 GLN A N 1
ATOM 1583 C CA . GLN A 1 224 ? 40.03914 34.94233 49.11890 1.000 21.31305 198 GLN A CA 1
ATOM 1584 C C . GLN A 1 224 ? 40.37468 35.77833 47.89053 1.000 28.69756 198 GLN A C 1
ATOM 1585 O O . GLN A 1 224 ? 39.60885 35.80988 46.91943 1.000 22.86054 198 GLN A O 1
ATOM 1591 N N . GLN A 1 225 ? 41.51646 36.46748 47.91958 1.000 29.01034 199 GLN A N 1
ATOM 1592 C CA . GLN A 1 225 ? 41.94584 37.24513 46.76430 1.000 29.45038 199 GLN A CA 1
ATOM 1593 C C . GLN A 1 225 ? 42.31514 36.34434 45.59326 1.000 28.44737 199 GLN A C 1
ATOM 1594 O O . GLN A 1 225 ? 42.12279 36.72967 44.43435 1.000 24.92449 199 GLN A O 1
ATOM 1600 N N . ILE A 1 226 ? 42.83400 35.14456 45.86875 1.000 22.13754 200 ILE A N 1
ATOM 1601 C CA . ILE A 1 226 ? 43.07122 34.18171 44.79644 1.000 26.47772 200 ILE A CA 1
ATOM 1602 C C . ILE A 1 226 ? 41.74868 33.76286 44.17086 1.000 25.53801 200 ILE A C 1
ATOM 1603 O O . ILE A 1 226 ? 41.60394 33.72386 42.94238 1.000 22.65561 200 ILE A O 1
ATOM 1608 N N . LEU A 1 227 ? 40.75819 33.45707 45.01382 1.000 22.28434 201 LEU A N 1
ATOM 1609 C CA . LEU A 1 227 ? 39.44952 33.04551 44.51631 1.000 20.84996 201 LEU A CA 1
ATOM 1610 C C . LEU A 1 227 ? 38.78147 34.15720 43.71331 1.000 21.47989 201 LEU A C 1
ATOM 1611 O O . LEU A 1 227 ? 38.15802 33.89180 42.67902 1.000 20.91831 201 LEU A O 1
ATOM 1616 N N . ASN A 1 228 ? 38.89407 35.40736 44.17518 1.000 19.37468 202 ASN A N 1
ATOM 1617 C CA . ASN A 1 228 ? 38.31867 36.52582 43.43049 1.000 22.09397 202 ASN A CA 1
ATOM 1618 C C . ASN A 1 228 ? 38.91537 36.61890 42.03121 1.000 24.29226 202 ASN A C 1
ATOM 1619 O O . ASN A 1 228 ? 38.20148 36.88579 41.05766 1.000 31.72336 202 ASN A O 1
ATOM 1624 N N . PHE A 1 229 ? 40.22538 36.39571 41.91558 1.000 23.07763 203 PHE A N 1
ATOM 1625 C CA . PHE A 1 229 ? 40.89483 36.46428 40.62106 1.000 23.85514 203 PHE A CA 1
ATOM 1626 C C . PHE A 1 229 ? 40.41879 35.35412 39.68728 1.000 24.48680 203 PHE A C 1
ATOM 1627 O O . PHE A 1 229 ? 40.23838 35.58365 38.48568 1.000 23.96336 203 PHE A O 1
ATOM 1635 N N . PHE A 1 230 ? 40.18588 34.15410 40.21948 1.000 19.72026 204 PHE A N 1
ATOM 1636 C CA . PHE A 1 230 ? 39.74882 33.01799 39.41484 1.000 24.65110 204 PHE A CA 1
ATOM 1637 C C . PHE A 1 230 ? 38.23338 32.89343 39.30504 1.000 23.76237 204 PHE A C 1
ATOM 1638 O O . PHE A 1 230 ? 37.75477 32.01457 38.58366 1.000 26.86494 204 PHE A O 1
ATOM 1646 N N . ASN A 1 231 ? 37.47638 33.73848 39.98725 1.000 24.24847 205 ASN A N 1
ATOM 1647 C CA . ASN A 1 231 ? 36.02237 33.73590 39.86181 1.000 24.05335 205 ASN A CA 1
ATOM 1648 C C . ASN A 1 231 ? 35.62969 34.21475 38.46868 1.000 24.58842 205 ASN A C 1
ATOM 1649 O O . ASN A 1 231 ? 36.00418 35.32864 38.08176 1.000 29.02045 205 ASN A O 1
ATOM 1654 N N . PRO A 1 232 ? 34.88979 33.42283 37.68609 1.000 30.69599 206 PRO A N 1
ATOM 1655 C CA . PRO A 1 232 ? 34.50223 33.88108 36.34033 1.000 30.63513 206 PRO A CA 1
ATOM 1656 C C . PRO A 1 232 ? 33.72320 35.18666 36.32296 1.000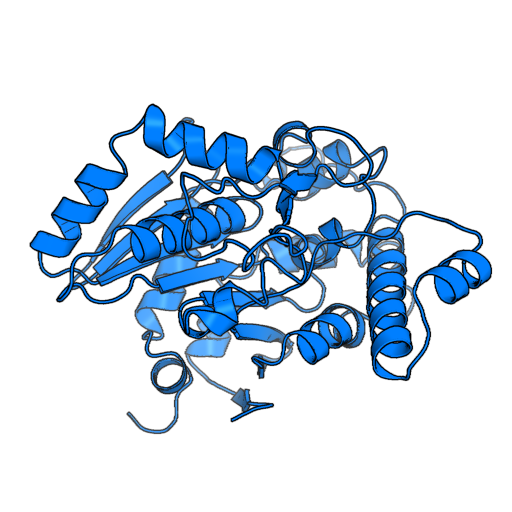 27.94018 206 PRO A C 1
ATOM 1657 O O . PRO A 1 232 ? 33.85316 35.94910 35.35749 1.000 33.63284 206 PRO A O 1
ATOM 1661 N N . ARG A 1 233 ? 32.92589 35.48254 37.35503 1.000 30.24318 207 ARG A N 1
ATOM 1662 C CA . ARG A 1 233 ? 32.19056 36.74263 37.36613 1.000 33.09789 207 ARG A CA 1
ATOM 1663 C C . ARG A 1 233 ? 33.12223 37.94763 37.37256 1.000 36.41047 207 ARG A C 1
ATOM 1664 O O . ARG A 1 233 ? 32.70849 39.03568 36.96005 1.000 35.77360 207 ARG A O 1
ATOM 1672 N N . SER A 1 234 ? 34.37058 37.77379 37.81922 1.000 34.99580 208 SER A N 1
ATOM 1673 C CA . SER A 1 234 ? 35.33626 38.86703 37.83241 1.000 38.36528 208 SER A CA 1
ATOM 1674 C C . SER A 1 234 ? 35.73977 39.30269 36.43037 1.000 39.92594 208 SER A C 1
ATOM 1675 O O . SER A 1 234 ? 36.26900 40.40769 36.26657 1.000 39.28898 208 SER A O 1
ATOM 1678 N N . GLN A 1 235 ? 35.50539 38.46051 35.42077 1.000 44.12004 209 GLN A N 1
ATOM 1679 C CA . GLN A 1 235 ? 35.86985 38.81509 34.05362 1.000 38.44134 209 GLN A CA 1
ATOM 1680 C C . GLN A 1 235 ? 35.06461 39.99989 33.53928 1.000 37.71475 209 GLN A C 1
ATOM 1681 O O . GLN A 1 235 ? 35.53710 40.73175 32.66277 1.000 51.11784 209 GLN A O 1
ATOM 1687 N N . PHE A 1 236 ? 33.85980 40.20769 34.06570 1.000 45.17069 210 PHE A N 1
ATOM 1688 C CA . PHE A 1 236 ? 32.99017 41.28610 33.61914 1.000 38.28908 210 PHE A CA 1
ATOM 1689 C C . PHE A 1 236 ? 33.26353 42.60590 34.32644 1.000 49.68842 210 PHE A C 1
ATOM 1690 O O . PHE A 1 236 ? 32.61998 43.60804 33.99961 1.000 47.24201 210 PHE A O 1
ATOM 1698 N N . TYR A 1 237 ? 34.19398 42.63590 35.27731 1.000 44.31866 211 TYR A N 1
ATOM 1699 C CA . TYR A 1 237 ? 34.45093 43.85986 36.02280 1.000 47.40496 211 TYR A CA 1
ATOM 1700 C C . TYR A 1 237 ? 35.09631 44.90923 35.12754 1.000 53.08962 211 TYR A C 1
ATOM 1701 O O . TYR A 1 237 ? 35.95590 44.59916 34.29745 1.000 49.77132 211 TYR A O 1
ATOM 1710 N N . ARG A 1 238 ? 34.66500 46.16135 35.29785 1.000 54.72393 212 ARG A N 1
ATOM 1711 C CA . ARG A 1 238 ? 35.29449 47.26816 34.58519 1.000 54.75771 212 ARG A CA 1
ATOM 1712 C C . ARG A 1 238 ? 36.77127 47.37428 34.94678 1.000 61.10455 212 ARG A C 1
ATOM 1713 O O . ARG A 1 238 ? 37.63940 47.39639 34.06662 1.000 57.21041 212 ARG A O 1
ATOM 1721 N N . GLU A 1 239 ? 37.07606 47.42901 36.24115 1.000 61.55866 213 GLU A N 1
ATOM 1722 C CA . GLU A 1 239 ? 38.48614 47.39452 36.60743 1.000 64.28479 213 GLU A CA 1
ATOM 1723 C C . GLU A 1 239 ? 38.96591 45.94842 36.72326 1.000 67.24027 213 GLU A C 1
ATOM 1724 O O . GLU A 1 239 ? 38.23158 45.08733 37.21743 1.000 71.15024 213 GLU A O 1
ATOM 1730 N N . PRO A 1 240 ? 40.17607 45.63881 36.25756 1.000 69.20944 214 PRO A N 1
ATOM 1731 C CA . PRO A 1 240 ? 40.68758 44.26748 36.39099 1.000 57.18858 214 PRO A CA 1
ATOM 1732 C C . PRO A 1 240 ? 41.17096 44.01727 37.81256 1.000 57.38515 214 PRO A C 1
ATOM 1733 O O . PRO A 1 240 ? 41.87911 44.84232 38.39430 1.000 58.24636 214 PRO A O 1
ATOM 1737 N N . LEU A 1 241 ? 40.78105 42.87492 38.37203 1.000 50.27379 215 LEU A N 1
ATOM 1738 C CA . LEU A 1 241 ? 41.25130 42.50519 39.69921 1.000 53.34505 215 LEU A CA 1
ATOM 1739 C C . LEU A 1 241 ? 42.72122 42.10921 39.64420 1.000 53.57501 215 LEU A C 1
ATOM 1740 O O . LEU A 1 241 ? 43.15479 41.38639 38.74225 1.000 54.54366 215 LEU A O 1
ATOM 1745 N N . ASP A 1 242 ? 43.49151 42.59310 40.61372 1.000 52.22998 216 ASP A N 1
ATOM 1746 C CA . ASP A 1 242 ? 44.88852 42.18564 40.53906 1.000 56.24287 216 ASP A CA 1
ATOM 1747 C C . ASP A 1 242 ? 45.10643 40.88580 41.30718 1.000 44.52863 216 ASP A C 1
ATOM 1748 O O . ASP A 1 242 ? 44.52463 40.68977 42.37859 1.000 51.33169 216 ASP A O 1
ATOM 1753 N N . PRO A 1 243 ? 45.92621 39.98597 40.78028 1.000 48.86988 217 PRO A N 1
ATOM 1754 C CA . PRO A 1 243 ? 46.24102 38.75788 41.50647 1.000 44.16234 217 PRO A CA 1
ATOM 1755 C C . PRO A 1 243 ? 47.23316 39.04065 42.61768 1.000 45.09486 217 PRO A C 1
ATOM 1756 O O . PRO A 1 243 ? 48.06527 39.95171 42.49742 1.000 51.18741 217 PRO A O 1
ATOM 1760 N N . PRO A 1 244 ? 47.17532 38.29418 43.71747 1.000 43.70299 218 PRO A N 1
ATOM 1761 C CA . PRO A 1 244 ? 48.16227 38.49327 44.78449 1.000 43.75687 218 PRO A CA 1
ATOM 1762 C C . PRO A 1 244 ? 49.55663 38.13340 44.29359 1.000 46.75007 218 PRO A C 1
ATOM 1763 O O . PRO A 1 244 ? 49.74696 37.14828 43.57632 1.000 39.05121 218 PRO A O 1
ATOM 1767 N N . LEU A 1 245 ? 50.53196 38.95579 44.67892 1.000 36.26303 219 LEU A N 1
ATOM 1768 C CA . LEU A 1 245 ? 51.88202 38.83307 44.14059 1.000 44.65761 219 LEU A CA 1
ATOM 1769 C C . LEU A 1 245 ? 52.48572 37.46903 44.45734 1.000 40.89217 219 LEU A C 1
ATOM 1770 O O . LEU A 1 245 ? 52.47227 37.01725 45.60591 1.000 37.45408 219 LEU A O 1
ATOM 1775 N N . GLY A 1 246 ? 53.01025 36.81300 43.42418 1.000 41.12824 220 GLY A N 1
ATOM 1776 C CA . GLY A 1 246 ? 53.72954 35.56747 43.59885 1.000 37.63819 220 GLY A CA 1
ATOM 1777 C C . GLY A 1 246 ? 52.88730 34.36668 43.96036 1.000 30.91185 220 GLY A C 1
ATOM 1778 O O . GLY A 1 246 ? 53.42909 33.38259 44.46814 1.000 35.81252 220 GLY A O 1
ATOM 1779 N N . PHE A 1 247 ? 51.57570 34.40525 43.70331 1.000 30.27245 221 PHE A N 1
ATOM 1780 C CA . PHE A 1 247 ? 50.71979 33.29986 44.12649 1.000 30.23673 221 PHE A CA 1
ATOM 1781 C C . PHE A 1 247 ? 51.06145 32.00711 43.39664 1.000 25.22935 221 PHE A C 1
ATOM 1782 O O . PHE A 1 247 ? 50.95181 30.92330 43.98126 1.000 24.60526 221 PHE A O 1
ATOM 1790 N N . TYR A 1 248 ? 51.46359 32.09324 42.12690 1.000 25.38511 222 TYR A N 1
ATOM 1791 C CA . TYR A 1 248 ? 51.72823 30.88395 41.35359 1.000 29.16855 222 TYR A CA 1
ATOM 1792 C C . TYR A 1 248 ? 52.90294 30.11097 41.93859 1.000 26.39954 222 TYR A C 1
ATOM 1793 O O . TYR A 1 248 ? 52.77747 28.93325 42.29279 1.000 27.03808 222 TYR A O 1
ATOM 1802 N N . LEU A 1 249 ? 54.06113 30.76419 42.04434 1.000 24.70046 223 LEU A N 1
ATOM 1803 C CA . LEU A 1 249 ? 55.24972 30.07661 42.53523 1.000 29.40340 223 LEU A CA 1
ATOM 1804 C C . LEU A 1 249 ? 55.08471 29.63307 43.98373 1.000 34.58964 223 LEU A C 1
ATOM 1805 O O . LEU A 1 249 ? 55.64359 28.60563 44.38394 1.000 27.59740 223 LEU A O 1
ATOM 1810 N N . ASN A 1 250 ? 54.31158 30.37575 44.77883 1.000 30.81889 224 ASN A N 1
ATOM 1811 C CA . ASN A 1 250 ? 54.00653 29.91415 46.12783 1.000 28.89139 224 ASN A CA 1
ATOM 1812 C C . ASN A 1 250 ? 53.23637 28.59855 46.09087 1.000 31.54049 224 ASN A C 1
ATOM 1813 O O . ASN A 1 250 ? 53.48017 27.70520 46.91037 1.000 28.76828 224 ASN A O 1
ATOM 1818 N N . VAL A 1 251 ? 52.32198 28.45094 45.12800 1.000 26.44884 225 VAL A N 1
ATOM 1819 C CA . VAL A 1 251 ? 51.59591 27.19233 44.96910 1.000 29.21423 225 VAL A CA 1
ATOM 1820 C C . VAL A 1 251 ? 52.54110 26.08213 44.52055 1.000 29.99599 225 VAL A C 1
ATOM 1821 O O . VAL A 1 251 ? 52.51120 24.96508 45.05138 1.000 21.36206 225 VAL A O 1
ATOM 1825 N N . MET A 1 252 ? 53.40003 26.37203 43.53983 1.000 25.07926 226 MET A N 1
ATOM 1826 C CA . MET A 1 252 ? 54.26039 25.32596 42.99591 1.000 26.74315 226 MET A CA 1
ATOM 1827 C C . MET A 1 252 ? 55.33289 24.89222 43.98685 1.000 24.25170 226 MET A C 1
ATOM 1828 O O . MET A 1 252 ? 55.75248 23.72960 43.96339 1.000 24.24604 226 MET A O 1
ATOM 1833 N N . ARG A 1 253 ? 55.79041 25.79739 44.85849 1.000 23.06411 227 ARG A N 1
ATOM 1834 C CA . ARG A 1 253 ? 56.72240 25.39103 45.90616 1.000 24.10014 227 ARG A CA 1
ATOM 1835 C C . ARG A 1 253 ? 56.10603 24.33320 46.81118 1.000 28.90967 227 ARG A C 1
ATOM 1836 O O . ARG A 1 253 ? 56.78360 23.37783 47.20780 1.000 25.16006 227 ARG A O 1
ATOM 1844 N N . SER A 1 254 ? 54.82165 24.48799 47.15234 1.000 22.05351 228 SER A N 1
ATOM 1845 C CA . SER A 1 254 ? 54.15511 23.49677 47.99319 1.000 25.61393 228 SER A CA 1
ATOM 1846 C C . SER A 1 254 ? 53.93130 22.19809 47.23625 1.000 17.90364 228 SER A C 1
ATOM 1847 O O . SER A 1 254 ? 54.11306 21.10791 47.79296 1.000 21.85238 228 SER A O 1
ATOM 1850 N N . ALA A 1 255 ? 53.54031 22.29460 45.96403 1.000 17.40402 229 ALA A N 1
ATOM 1851 C CA . ALA A 1 255 ? 53.35966 21.09352 45.15572 1.000 18.12552 229 ALA A CA 1
ATOM 1852 C C . ALA A 1 255 ? 54.64205 20.27080 45.09619 1.000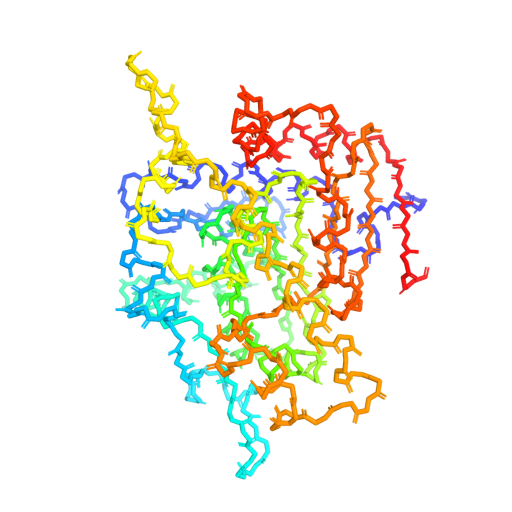 21.12816 229 ALA A C 1
ATOM 1853 O O . ALA A 1 255 ? 54.60750 19.04508 45.25420 1.000 23.57055 229 ALA A O 1
ATOM 1855 N N . SER A 1 256 ? 55.78786 20.92780 44.89072 1.000 19.81225 230 SER A N 1
ATOM 1856 C CA . SER A 1 256 ? 57.05095 20.19617 44.85274 1.000 23.05953 230 SER A CA 1
ATOM 1857 C C . SER A 1 256 ? 57.38883 19.60940 46.21730 1.000 20.97680 230 SER A C 1
ATOM 1858 O O . SER A 1 256 ? 57.88719 18.48133 46.30845 1.000 19.05545 230 SER A O 1
ATOM 1861 N N . SER A 1 257 ? 57.10325 20.35198 47.28824 1.000 20.57838 231 SER A N 1
ATOM 1862 C CA . SER A 1 257 ? 57.35349 19.85410 48.63694 1.000 25.31140 231 SER A CA 1
ATOM 1863 C C . SER A 1 257 ? 56.62434 18.53694 48.89560 1.000 21.04803 231 SER A C 1
ATOM 1864 O O . SER A 1 257 ? 57.20397 17.59049 49.44452 1.000 21.77470 231 SER A O 1
ATOM 1867 N N . VAL A 1 258 ? 55.34769 18.45797 48.50303 1.000 17.90152 232 VAL A N 1
ATOM 1868 C CA . VAL A 1 258 ? 54.54926 17.26275 48.76940 1.000 21.78094 232 VAL A CA 1
ATOM 1869 C C . VAL A 1 258 ? 54.96546 16.11736 47.85082 1.000 16.76183 232 VAL A C 1
ATOM 1870 O O . VAL A 1 258 ? 55.00900 14.95400 48.26923 1.000 16.54110 232 VAL A O 1
ATOM 1874 N N . ALA A 1 259 ? 55.26573 16.42125 46.58513 1.000 17.93554 233 ALA A N 1
ATOM 1875 C CA . ALA A 1 259 ? 55.75397 15.39117 45.67171 1.000 16.18808 233 ALA A CA 1
ATOM 1876 C C . ALA A 1 259 ? 57.05697 14.78016 46.17044 1.000 17.91506 233 ALA A C 1
ATOM 1877 O O . ALA A 1 259 ? 57.23025 13.55641 46.14728 1.000 16.15903 233 ALA A O 1
ATOM 1879 N N . ILE A 1 260 ? 57.99000 15.61611 46.62272 1.000 15.45738 234 ILE A N 1
ATOM 1880 C CA . ILE A 1 260 ? 59.28992 15.09323 47.02565 1.000 16.38474 234 ILE A CA 1
ATOM 1881 C C . ILE A 1 260 ? 59.18082 14.38484 48.36630 1.000 19.46795 234 ILE A C 1
ATOM 1882 O O . ILE A 1 260 ? 59.91237 13.42159 48.62810 1.000 18.65053 234 ILE A O 1
ATOM 1887 N N . HIS A 1 261 ? 58.24383 14.81416 49.21602 1.000 20.48379 235 HIS A N 1
ATOM 1888 C CA . HIS A 1 261 ? 57.95973 14.08002 50.44584 1.000 20.97499 235 HIS A CA 1
ATOM 1889 C C . HIS A 1 261 ? 57.53581 12.64861 50.14515 1.000 22.43923 235 HIS A C 1
ATOM 1890 O O . HIS A 1 261 ? 58.04454 11.69727 50.74818 1.000 20.39890 235 HIS A O 1
ATOM 1897 N N . ASP A 1 262 ? 56.58456 12.47515 49.22628 1.000 17.33387 236 ASP A N 1
ATOM 1898 C CA . ASP A 1 262 ? 56.12212 11.12783 48.91831 1.000 20.80324 236 ASP A CA 1
ATOM 1899 C C . ASP A 1 262 ? 57.20281 10.31047 48.22364 1.000 22.01568 236 ASP A C 1
ATOM 1900 O O . ASP A 1 262 ? 57.26990 9.09266 48.41486 1.000 24.24661 236 ASP A O 1
ATOM 1905 N N . ALA A 1 263 ? 58.05439 10.95495 47.42110 1.000 21.53853 237 ALA A N 1
ATOM 1906 C CA . ALA A 1 263 ? 59.19415 10.24937 46.84528 1.000 18.17564 237 ALA A CA 1
ATOM 1907 C C . ALA A 1 263 ? 60.10888 9.70731 47.93658 1.000 22.64650 237 ALA A C 1
ATOM 1908 O O . ALA A 1 263 ? 60.57116 8.56435 47.85967 1.000 22.45163 237 ALA A O 1
ATOM 1910 N N . CYS A 1 264 ? 60.37013 10.50968 48.96962 1.000 20.40559 238 CYS A N 1
ATOM 1911 C CA . CYS A 1 264 ? 61.20074 10.04549 50.07544 1.000 18.60265 238 CYS A CA 1
ATOM 1912 C C . CYS A 1 264 ? 60.54897 8.87522 50.80583 1.000 24.16598 238 CYS A C 1
ATOM 1913 O O . CYS A 1 264 ? 61.22823 7.90756 51.16999 1.000 26.97096 238 CYS A O 1
ATOM 1916 N N . ILE A 1 265 ? 59.23298 8.94668 51.02865 1.000 23.93287 239 ILE A N 1
ATOM 1917 C CA . ILE A 1 265 ? 58.51012 7.83850 51.65493 1.000 27.16772 239 ILE A CA 1
ATOM 1918 C C . ILE A 1 265 ? 58.67096 6.56679 50.82930 1.000 24.49140 239 ILE A C 1
ATOM 1919 O O . ILE A 1 265 ? 58.98729 5.49514 51.35701 1.000 27.57066 239 ILE A O 1
ATOM 1924 N N . LEU A 1 266 ? 58.46198 6.66938 49.51663 1.000 28.59897 240 LEU A N 1
ATOM 1925 C CA . LEU A 1 266 ? 58.60227 5.51697 48.63458 1.000 31.96283 240 LEU A CA 1
ATOM 1926 C C . LEU A 1 266 ? 60.03271 4.99451 48.55806 1.000 34.21859 240 LEU A C 1
ATOM 1927 O O . LEU A 1 266 ? 60.23844 3.87971 48.06681 1.000 36.09245 240 LEU A O 1
ATOM 1932 N N . MET A 1 267 ? 61.01834 5.75294 49.03288 1.000 30.37595 241 MET A N 1
ATOM 1933 C CA . MET A 1 267 ? 62.40183 5.29886 49.05117 1.000 31.68054 241 MET A CA 1
ATOM 1934 C C . MET A 1 267 ? 62.83518 4.75808 50.40624 1.000 29.65390 241 MET A C 1
ATOM 1935 O O . MET A 1 267 ? 63.99502 4.36514 50.55643 1.000 36.69166 241 MET A O 1
ATOM 1940 N N . GLY A 1 268 ? 61.94505 4.74069 51.39593 1.000 36.75347 242 GLY A N 1
ATOM 1941 C CA . GLY A 1 268 ? 62.24831 4.16540 52.69123 1.000 38.36454 242 GLY A CA 1
ATOM 1942 C C . GLY A 1 268 ? 62.39983 5.15197 53.82892 1.000 38.65072 242 GLY A C 1
ATOM 1943 O O . GLY A 1 268 ? 62.60486 4.71971 54.96892 1.000 35.24250 242 GLY A O 1
ATOM 1944 N N . CYS A 1 269 ? 62.31725 6.45356 53.57447 1.000 29.26222 243 CYS A N 1
ATOM 1945 C CA . CYS A 1 269 ? 62.41227 7.41348 54.66442 1.000 34.76928 243 CYS A CA 1
ATOM 1946 C C . CYS A 1 269 ? 61.16183 7.34352 55.53287 1.000 41.48020 243 CYS A C 1
ATOM 1947 O O . CYS A 1 269 ? 60.05159 7.13391 55.03588 1.000 35.48223 243 CYS A O 1
ATOM 1950 N N . THR A 1 270 ? 61.34570 7.51250 56.83818 1.000 35.00693 244 THR A N 1
ATOM 1951 C CA . THR A 1 270 ? 60.23519 7.45121 57.77648 1.000 42.66579 244 THR A CA 1
ATOM 1952 C C . THR A 1 270 ? 59.67536 8.84525 58.03916 1.000 38.47610 244 THR A C 1
ATOM 1953 O O . THR A 1 270 ? 60.35142 9.85951 57.85119 1.000 38.60766 244 THR A O 1
ATOM 1957 N N . ASN A 1 271 ? 58.41803 8.87988 58.48469 1.000 38.46306 245 ASN A N 1
ATOM 1958 C CA . ASN A 1 271 ? 57.76835 10.15624 58.77963 1.000 34.63829 245 ASN A CA 1
ATOM 1959 C C . ASN A 1 271 ? 58.49329 10.96241 59.84980 1.000 43.16611 245 ASN A C 1
ATOM 1960 O O . ASN A 1 271 ? 58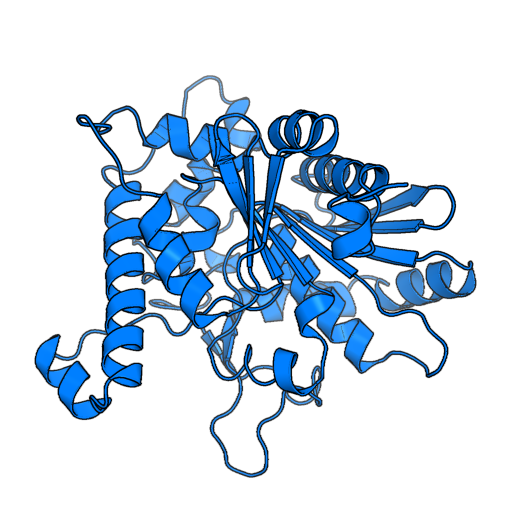.72062 12.16491 59.62907 1.000 34.95454 245 ASN A O 1
ATOM 1965 N N . PRO A 1 272 ? 58.87293 10.40102 61.00855 1.000 39.27837 246 PRO A N 1
ATOM 1966 C CA . PRO A 1 272 ? 59.60839 11.21959 61.98976 1.000 49.15530 246 PRO A CA 1
ATOM 1967 C C . PRO A 1 272 ? 60.89469 11.80797 61.43901 1.000 41.19762 246 PRO A C 1
ATOM 1968 O O . PRO A 1 272 ? 61.19652 12.98003 61.69755 1.000 43.87415 246 PRO A O 1
ATOM 1972 N N . LEU A 1 273 ? 61.66224 11.02149 60.68110 1.000 45.03755 247 LEU A N 1
ATOM 1973 C CA . LEU A 1 273 ? 62.90082 11.52650 60.09904 1.000 37.33565 247 LEU A CA 1
ATOM 1974 C C . LEU A 1 273 ? 62.63146 12.69929 59.16473 1.000 34.66217 247 LEU A C 1
ATOM 1975 O O . LEU A 1 273 ? 63.29149 13.74189 59.25079 1.000 36.85052 247 LEU A O 1
ATOM 1980 N N . LEU A 1 274 ? 61.66186 12.54305 58.25956 1.000 32.35418 248 LEU A N 1
ATOM 1981 C CA . LEU A 1 274 ? 61.34276 13.61415 57.32244 1.000 32.45790 248 LEU A CA 1
ATOM 1982 C C . LEU A 1 274 ? 60.86773 14.86859 58.04533 1.000 34.07580 248 LEU A C 1
ATOM 1983 O O . LEU A 1 274 ? 61.16042 15.98650 57.60610 1.000 37.46705 248 LEU A O 1
ATOM 1988 N N . GLU A 1 275 ? 60.14583 14.70948 59.15635 1.000 40.57215 249 GLU A N 1
ATOM 1989 C CA . GLU A 1 275 ? 59.72608 15.87678 59.92375 1.000 38.74144 249 GLU A CA 1
ATOM 1990 C C . GLU A 1 275 ? 60.92800 16.65304 60.44207 1.000 35.37939 249 GLU A C 1
ATOM 1991 O O . GLU A 1 275 ? 60.93439 17.88931 60.41671 1.000 46.34660 249 GLU A O 1
ATOM 1997 N N . THR A 1 276 ? 61.96062 15.94606 60.90764 1.000 39.76045 250 THR A N 1
ATOM 1998 C CA . THR A 1 276 ? 63.17091 16.62791 61.35454 1.000 45.65080 250 THR A CA 1
ATOM 1999 C C . THR A 1 276 ? 63.87660 17.31200 60.19025 1.000 40.36612 250 THR A C 1
ATOM 2000 O O . THR A 1 276 ? 64.37291 18.43650 60.33191 1.000 44.30027 250 THR A O 1
ATOM 2004 N N . LEU A 1 277 ? 63.92401 16.65007 59.03074 1.000 37.35242 251 LEU A N 1
ATOM 2005 C CA . LEU A 1 277 ? 64.62989 17.20562 57.87902 1.000 39.72188 251 LEU A CA 1
ATOM 2006 C C . LEU A 1 277 ? 64.01865 18.52651 57.42466 1.000 36.99342 251 LEU A C 1
ATOM 2007 O O . LEU A 1 277 ? 64.74513 19.46490 57.07826 1.000 47.18543 251 LEU A O 1
ATOM 2012 N N . ARG A 1 278 ? 62.69127 18.62319 57.41198 1.000 32.88664 252 ARG A N 1
ATOM 2013 C CA . ARG A 1 278 ? 62.03038 19.85920 57.01848 1.000 31.20555 252 ARG A CA 1
ATOM 2014 C C . ARG A 1 278 ? 61.75368 20.77420 58.20391 1.000 41.54563 252 ARG A C 1
ATOM 2015 O O . ARG A 1 278 ? 61.06724 21.78918 58.04467 1.000 45.30097 252 ARG A O 1
ATOM 2023 N N . ASN A 1 279 ? 62.27978 20.43718 59.37932 1.000 39.08742 253 ASN A N 1
ATOM 2024 C CA . ASN A 1 279 ? 62.12504 21.24702 60.58700 1.000 47.33869 253 ASN A CA 1
ATOM 2025 C C . ASN A 1 279 ? 60.65984 21.33927 61.01711 1.000 46.95395 253 ASN A C 1
ATOM 2026 O O . ASN A 1 279 ? 60.17415 22.40108 61.41335 1.000 40.16932 253 ASN A O 1
ATOM 2031 N N . PHE A 1 280 ? 59.94668 20.21441 60.91523 1.000 39.52516 254 PHE A N 1
ATOM 2032 C CA . PHE A 1 280 ? 58.65761 20.00678 61.57686 1.000 34.75242 254 PHE A CA 1
ATOM 2033 C C . PHE A 1 280 ? 57.55399 20.92092 61.05012 1.000 43.37309 254 PHE A C 1
ATOM 2034 O O . PHE A 1 280 ? 56.60922 21.23414 61.77635 1.000 42.60118 254 PHE A O 1
ATOM 2042 N N . THR A 1 281 ? 57.64162 21.35290 59.79621 1.000 36.22110 255 THR A N 1
ATOM 2043 C CA . THR A 1 281 ? 56.54342 22.10715 59.21518 1.000 39.08573 255 THR A CA 1
ATOM 2044 C C . THR A 1 281 ? 55.41550 21.16235 58.79900 1.000 46.82637 255 THR A C 1
ATOM 2045 O O . THR A 1 281 ? 55.61424 19.95906 58.60974 1.000 45.73576 255 THR A O 1
ATOM 2049 N N . GLU A 1 282 ? 54.21493 21.72137 58.66442 1.000 36.38850 256 GLU A N 1
ATOM 2050 C CA . GLU A 1 282 ? 53.04065 20.93734 58.30192 1.000 39.24025 256 GLU A CA 1
ATOM 2051 C C . GLU A 1 282 ? 52.91860 20.85084 56.78693 1.000 31.38354 256 GLU A C 1
ATOM 2052 O O . GLU A 1 282 ? 52.97190 21.87377 56.09625 1.000 34.29760 256 GLU A O 1
ATOM 2058 N N . LEU A 1 283 ? 52.75158 19.63008 56.27909 1.000 30.74354 257 LEU A N 1
ATOM 2059 C CA . LEU A 1 283 ? 52.55504 19.37324 54.86141 1.000 20.60155 257 LEU A CA 1
ATOM 2060 C C . LEU A 1 283 ? 51.11041 18.97154 54.59185 1.000 22.19733 257 LEU A C 1
ATOM 2061 O O . LEU A 1 283 ? 50.45533 18.34306 55.42821 1.000 20.48399 257 LEU A O 1
ATOM 2066 N N . SER A 1 284 ? 50.63090 19.33025 53.40511 1.000 19.35506 258 SER A N 1
ATOM 2067 C CA . SER A 1 284 ? 49.24247 19.08516 53.05257 1.000 22.92174 258 SER A CA 1
ATOM 2068 C C . SER A 1 284 ? 48.95953 17.58690 52.99268 1.000 20.45490 258 SER A C 1
ATOM 2069 O O . SER A 1 284 ? 49.79933 16.81177 52.51396 1.000 19.27450 258 SER A O 1
ATOM 2072 N N . PRO A 1 285 ? 47.78708 17.14472 53.45742 1.000 18.90139 259 PRO A N 1
ATOM 2073 C CA . PRO A 1 285 ? 47.43534 15.72336 53.37340 1.000 16.83690 259 PRO A CA 1
ATOM 2074 C C . PRO A 1 285 ? 46.78875 15.30715 52.06233 1.000 19.00060 259 PRO A C 1
ATOM 2075 O O . PRO A 1 285 ? 46.70341 14.10105 51.79422 1.000 18.00848 259 PRO A O 1
ATOM 2079 N N . TYR A 1 286 ? 46.34967 16.25427 51.23745 1.000 16.82373 260 TYR A N 1
ATOM 2080 C CA . TYR A 1 286 ? 45.52803 15.92837 50.08085 1.000 14.25112 260 TYR A CA 1
ATOM 2081 C C . TYR A 1 286 ? 46.35951 15.31616 48.95853 1.000 18.46831 260 TYR A C 1
ATOM 2082 O O . TYR A 1 286 ? 47.52088 15.67949 48.75079 1.000 19.15562 260 TYR A O 1
ATOM 2091 N N . ARG A 1 287 ? 45.75900 14.37041 48.24177 1.000 18.87471 261 ARG A N 1
ATOM 2092 C CA . ARG A 1 287 ? 46.43634 13.61891 47.19728 1.000 16.85176 261 ARG A CA 1
ATOM 2093 C C . ARG A 1 287 ? 45.46492 13.33861 46.06248 1.000 14.60337 261 ARG A C 1
ATOM 2094 O O . ARG A 1 287 ? 44.25565 13.20510 46.29161 1.000 14.58071 261 ARG A O 1
ATOM 2102 N N . PRO A 1 288 ? 45.96665 13.22811 44.83403 1.000 18.45704 262 PRO A N 1
ATOM 2103 C CA . PRO A 1 288 ? 45.08567 12.94002 43.69931 1.000 15.08998 262 PRO A CA 1
ATOM 2104 C C . PRO A 1 288 ? 44.60324 11.49896 43.70608 1.000 18.42843 262 PRO A C 1
ATOM 2105 O O . PRO A 1 288 ? 45.27005 10.59372 44.21353 1.000 15.29848 262 PRO A O 1
ATOM 2109 N N . PHE A 1 289 ? 43.42006 11.29755 43.13192 1.000 15.94037 263 PHE A N 1
ATOM 2110 C CA . PHE A 1 289 ? 42.88590 9.96414 42.89307 1.000 16.29432 263 PHE A CA 1
ATOM 2111 C C . PHE A 1 289 ? 42.05320 10.01406 41.62082 1.000 20.35289 263 PHE A C 1
ATOM 2112 O O . PHE A 1 289 ? 41.57808 11.07641 41.21125 1.000 17.76892 263 PHE A O 1
ATOM 2120 N N . GLY A 1 290 ? 41.86294 8.84623 41.00916 1.000 13.38554 264 GLY A N 1
ATOM 2121 C CA . GLY A 1 290 ? 41.11689 8.74967 39.77140 1.000 15.62846 264 GLY A CA 1
ATOM 2122 C C . GLY A 1 290 ? 41.99659 8.89505 38.54746 1.000 16.56663 264 GLY A C 1
ATOM 2123 O O . GLY A 1 290 ? 43.21674 9.07069 38.61847 1.000 18.18964 264 GLY A O 1
ATOM 2124 N N . THR A 1 291 ? 41.35398 8.81943 37.38513 1.000 15.57227 265 THR A N 1
ATOM 2125 C CA . THR A 1 291 ? 42.06796 8.96091 36.12347 1.000 13.45902 265 THR A CA 1
ATOM 2126 C C . THR A 1 291 ? 42.26367 10.43970 35.80720 1.000 17.80542 265 THR A C 1
ATOM 2127 O O . THR A 1 291 ? 41.29317 11.20379 35.75192 1.000 17.32777 265 THR A O 1
ATOM 2131 N N . TYR A 1 292 ? 43.51644 10.83932 35.61123 1.000 12.70463 266 TYR A N 1
ATOM 2132 C CA . TYR A 1 292 ? 43.87050 12.21256 35.27837 1.000 11.87145 266 TYR A CA 1
ATOM 2133 C C . TYR A 1 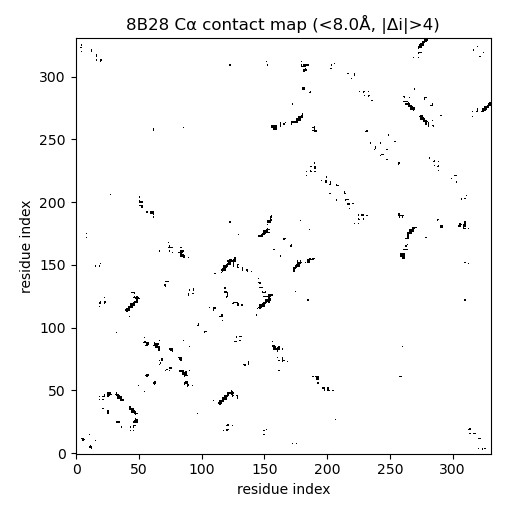292 ? 44.18787 12.33699 33.79622 1.000 14.19164 266 TYR A C 1
ATOM 2134 O O . TYR A 1 292 ? 44.79589 11.44283 33.19677 1.000 16.50822 266 TYR A O 1
ATOM 2143 N N . ILE A 1 293 ? 43.78010 13.45762 33.21063 1.000 13.45841 267 ILE A N 1
ATOM 2144 C CA . ILE A 1 293 ? 44.06198 13.77129 31.81782 1.000 13.81102 267 ILE A CA 1
ATOM 2145 C C . ILE A 1 293 ? 44.65778 15.17048 31.79300 1.000 18.49265 267 ILE A C 1
ATOM 2146 O O . ILE A 1 293 ? 43.95033 16.15446 32.03412 1.000 16.19975 267 ILE A O 1
ATOM 2151 N N . PHE A 1 294 ? 45.95600 15.26091 31.52742 1.000 16.67347 268 PHE A N 1
ATOM 2152 C CA . PHE A 1 294 ? 46.64230 16.54200 31.47432 1.000 15.90528 268 PHE A CA 1
ATOM 2153 C C . PHE A 1 294 ? 46.60898 17.09643 30.05587 1.000 18.69110 268 PHE A C 1
ATOM 2154 O O . PHE A 1 294 ? 46.95528 16.39624 29.09876 1.000 21.03287 268 PHE A O 1
ATOM 2162 N N . CYS A 1 295 ? 46.19058 18.35158 29.92608 1.000 16.79587 269 CYS A N 1
ATOM 2163 C CA . CYS A 1 295 ? 46.20499 19.05085 28.64394 1.000 18.64963 269 CYS A CA 1
ATOM 2164 C C . CYS A 1 295 ? 47.53932 19.77901 28.55890 1.000 26.80071 269 CYS A C 1
ATOM 2165 O O . CYS A 1 295 ? 47.72888 20.82307 29.18675 1.000 27.41232 269 CYS A O 1
ATOM 2168 N N . THR A 1 296 ? 48.47291 19.22378 27.78524 1.000 19.56027 270 THR A N 1
ATOM 2169 C CA . THR A 1 296 ? 49.86296 19.65685 27.82351 1.000 20.13292 270 THR A CA 1
ATOM 2170 C C . THR A 1 296 ? 50.21777 20.64821 26.72734 1.000 27.45979 270 THR A C 1
ATOM 2171 O O . THR A 1 296 ? 51.37835 21.05539 26.63951 1.000 31.07544 270 THR A O 1
ATOM 2175 N N . GLY A 1 297 ? 49.25971 21.05103 25.90190 1.000 29.68980 271 GLY A N 1
ATOM 2176 C CA . GLY A 1 297 ? 49.50760 22.03743 24.87354 1.000 36.89357 271 GLY A CA 1
ATOM 2177 C C . GLY A 1 297 ? 49.60822 21.41589 23.48974 1.000 32.18301 271 GLY A C 1
ATOM 2178 O O . GLY A 1 297 ? 49.90970 20.23276 23.32291 1.000 28.66550 271 GLY A O 1
ATOM 2179 N N . ASN A 1 298 ? 49.34689 22.24713 22.47759 1.000 34.71819 272 ASN A N 1
ATOM 2180 C CA . ASN A 1 298 ? 49.31249 21.81628 21.07666 1.000 33.57029 272 ASN A CA 1
ATOM 2181 C C . ASN A 1 298 ? 48.31155 20.68096 20.87011 1.000 38.06072 272 ASN A C 1
ATOM 2182 O O . ASN A 1 298 ? 48.53454 19.76944 20.06935 1.000 37.37375 272 ASN A O 1
ATOM 2187 N N . GLY A 1 299 ? 47.20005 20.73659 21.60251 1.000 33.08638 273 GLY A N 1
ATOM 2188 C CA . GLY A 1 299 ? 46.16177 19.73463 21.47245 1.000 26.90873 273 GLY A CA 1
ATOM 2189 C C . GLY A 1 299 ? 46.5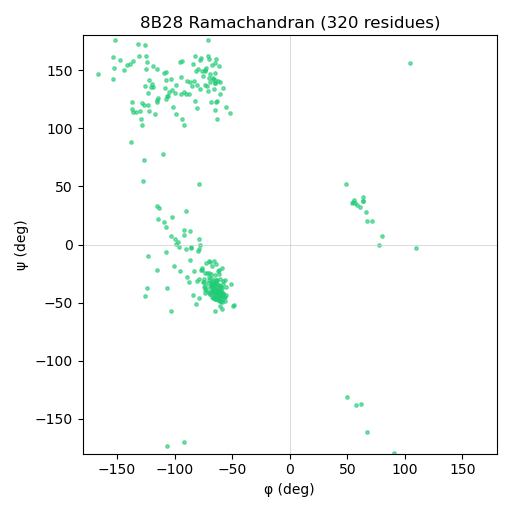3927 18.34778 21.93998 1.000 30.37427 273 GLY A C 1
ATOM 2190 O O . GLY A 1 299 ? 45.89856 17.37477 21.53205 1.000 38.89256 273 GLY A O 1
ATOM 2191 N N . LYS A 1 300 ? 47.56128 18.22344 22.78519 1.000 25.24311 274 LYS A N 1
ATOM 2192 C CA . LYS A 1 300 ? 47.99323 16.92711 23.28947 1.000 24.53791 274 LYS A CA 1
ATOM 2193 C C . LYS A 1 300 ? 47.33754 16.62502 24.63027 1.000 28.47032 274 LYS A C 1
ATOM 2194 O O . LYS A 1 300 ? 47.12576 17.52249 25.45090 1.000 25.04664 274 LYS A O 1
ATOM 2200 N N . LEU A 1 301 ? 47.01785 15.35043 24.84599 1.000 23.55134 275 LEU A N 1
ATOM 2201 C CA . LEU A 1 301 ? 46.44788 14.88064 26.09978 1.000 20.21570 275 LEU A CA 1
ATOM 2202 C C . LEU A 1 301 ? 47.29412 13.73433 26.63345 1.000 18.45579 275 LEU A C 1
ATOM 2203 O O . LEU A 1 301 ? 47.70701 12.85476 25.87192 1.000 28.31120 275 LEU A O 1
ATOM 2208 N N . VAL A 1 302 ? 47.55764 13.75212 27.93896 1.000 17.62278 276 VAL A N 1
ATOM 2209 C CA . VAL A 1 302 ? 48.34374 12.72010 28.60990 1.000 22.16745 276 VAL A CA 1
ATOM 2210 C C . VAL A 1 302 ? 47.48713 12.11036 29.71563 1.000 22.24817 276 VAL A C 1
ATOM 2211 O O . VAL A 1 302 ? 47.14189 12.79113 30.69061 1.000 19.39911 276 VAL A O 1
ATOM 2215 N N . VAL A 1 303 ? 47.16357 10.82553 29.57068 1.000 18.21504 277 VAL A N 1
ATOM 2216 C CA . VAL A 1 303 ? 46.24871 10.10953 30.45512 1.000 13.26773 277 VAL A CA 1
ATOM 2217 C C . VAL A 1 303 ? 47.05918 9.19045 31.36070 1.000 21.65716 277 VAL A C 1
ATOM 2218 O O . VAL A 1 303 ? 47.90600 8.42750 30.87840 1.000 19.01683 277 VAL A O 1
ATOM 2222 N N . LEU A 1 304 ? 46.78986 9.24307 32.66623 1.000 19.89631 278 LEU A N 1
ATOM 2223 C CA . LEU A 1 304 ? 47.45733 8.34638 33.60482 1.000 20.66548 278 LEU A CA 1
ATOM 2224 C C . LEU A 1 304 ? 46.57285 8.10440 34.82128 1.000 19.15569 278 LEU A C 1
ATOM 2225 O O . LEU A 1 304 ? 45.76218 8.95358 35.20438 1.000 17.49305 278 LEU A O 1
ATOM 2230 N N . LYS A 1 305 ? 46.74696 6.92665 35.42883 1.000 18.42804 279 LYS A N 1
ATOM 2231 C CA . LYS A 1 305 ? 45.95137 6.50693 36.57214 1.000 24.54637 279 LYS A CA 1
ATOM 2232 C C . LYS A 1 305 ? 46.75103 6.33423 37.85629 1.000 21.79234 279 LYS A C 1
ATOM 2233 O O . LYS A 1 305 ? 46.15759 6.39299 38.93882 1.000 18.43795 279 LYS A O 1
ATOM 2239 N N . ASN A 1 306 ? 48.05888 6.12903 37.77456 1.000 19.58103 280 ASN A N 1
ATOM 2240 C CA . ASN A 1 306 ? 48.86550 5.92817 38.97508 1.000 18.64741 280 ASN A CA 1
ATOM 2241 C C . ASN A 1 306 ? 48.86742 7.19682 39.81817 1.000 16.34732 280 ASN A C 1
ATOM 2242 O O . ASN A 1 306 ? 49.39990 8.22341 39.37246 1.000 17.70976 280 ASN A O 1
ATOM 2247 N N . PRO A 1 307 ? 48.31681 7.16863 41.03658 1.000 16.28116 281 PRO A N 1
ATOM 2248 C CA . PRO A 1 307 ? 48.23705 8.40244 41.83478 1.000 14.06482 281 PRO A CA 1
ATOM 2249 C C . PRO A 1 307 ? 49.59065 8.96266 42.22183 1.000 16.78406 281 PRO A C 1
ATOM 2250 O O . PRO A 1 307 ? 49.72378 10.18720 42.34918 1.000 19.54284 281 PRO A O 1
ATOM 2254 N N . ASP A 1 308 ? 50.59916 8.10758 42.42649 1.000 18.70448 282 ASP A N 1
ATOM 2255 C CA . ASP A 1 308 ? 51.93235 8.61283 42.74516 1.000 15.43582 282 ASP A CA 1
ATOM 2256 C C . ASP A 1 308 ? 52.52077 9.37787 41.56948 1.000 16.59991 282 ASP A C 1
ATOM 2257 O O . ASP A 1 308 ? 53.15029 10.42603 41.75464 1.000 20.62670 282 ASP A O 1
ATOM 2262 N N . ALA A 1 309 ? 52.32375 8.87169 40.35013 1.000 20.76810 283 ALA A N 1
ATOM 2263 C CA . ALA A 1 309 ? 52.79672 9.58428 39.16952 1.000 21.05759 283 ALA A CA 1
ATOM 2264 C C . ALA A 1 309 ? 52.02805 10.88294 38.94785 1.000 17.32209 283 ALA A C 1
ATOM 2265 O O . ALA A 1 309 ? 52.61259 11.87372 38.49397 1.000 18.01591 283 ALA A O 1
ATOM 2267 N N . VAL A 1 310 ? 50.72969 10.90455 39.26670 1.000 15.79804 284 VAL A N 1
ATOM 2268 C CA . VAL A 1 310 ? 49.94719 12.12755 39.09354 1.000 17.70836 284 VAL A CA 1
ATOM 2269 C C . VAL A 1 310 ? 50.49184 13.23931 39.97937 1.000 16.54052 284 VAL A C 1
ATOM 2270 O O . VAL A 1 310 ? 50.62160 14.39240 39.54616 1.000 13.78872 284 VAL A O 1
ATOM 2274 N N . LEU A 1 311 ? 50.82336 12.91370 41.23168 1.000 13.10216 285 LEU A N 1
ATOM 2275 C CA . LEU A 1 311 ? 51.35164 13.92633 42.13736 1.000 15.00262 285 LEU A CA 1
ATOM 2276 C C . LEU A 1 311 ? 52.64697 14.52002 41.59402 1.000 14.51239 285 LEU A C 1
ATOM 2277 O O . LEU A 1 311 ? 52.82848 15.74363 41.59039 1.000 16.20757 285 LEU A O 1
ATOM 2282 N N . GLN A 1 312 ? 53.55816 13.66524 41.11717 1.000 17.11187 286 GLN A N 1
ATOM 2283 C CA . GLN A 1 312 ? 54.79447 14.16003 40.52010 1.000 16.11655 286 GLN A CA 1
ATOM 2284 C C . GLN A 1 312 ? 54.51004 15.04110 39.30839 1.000 19.10212 286 GLN A C 1
ATOM 2285 O O . GLN A 1 312 ? 55.09773 16.11794 39.16148 1.000 18.83494 286 GLN A O 1
ATOM 2291 N N . ILE A 1 313 ? 53.60051 14.60636 38.43475 1.000 19.48398 287 ILE A N 1
ATOM 2292 C CA . ILE A 1 313 ? 53.35214 15.33366 37.19838 1.000 17.42005 287 ILE A CA 1
ATOM 2293 C C . ILE A 1 313 ? 52.57430 16.62515 37.43630 1.000 22.85797 287 ILE A C 1
ATOM 2294 O O . ILE A 1 313 ? 52.69300 17.56758 36.64227 1.000 20.06450 287 ILE A O 1
ATOM 2299 N N . LEU A 1 314 ? 51.80704 16.71459 38.52804 1.000 22.29500 288 LEU A N 1
ATOM 2300 C CA . LEU A 1 314 ? 51.14768 17.97561 38.85787 1.000 17.24514 288 LEU A CA 1
ATOM 2301 C C . LEU A 1 314 ? 52.15710 19.11392 38.96434 1.000 20.32536 288 LEU A C 1
ATOM 2302 O O . LEU A 1 314 ? 51.87104 20.24754 38.56068 1.000 20.32341 288 LEU A O 1
ATOM 2307 N N . PHE A 1 315 ? 53.34872 18.83010 39.49608 1.000 17.48708 289 PHE A N 1
ATOM 2308 C CA . PHE A 1 315 ? 54.41390 19.82373 39.48870 1.000 18.44707 289 PHE A CA 1
ATOM 2309 C C . PHE A 1 315 ? 55.17646 19.81253 38.17239 1.000 23.55182 289 PHE A C 1
ATOM 2310 O O . PHE A 1 315 ? 55.47140 20.87528 37.61340 1.000 26.48334 289 PHE A O 1
ATOM 2318 N N . TYR A 1 316 ? 55.49759 18.61908 37.66893 1.000 21.58125 290 TYR A N 1
ATOM 2319 C CA . TYR A 1 316 ? 56.50805 18.49445 36.62489 1.000 21.53753 290 TYR A CA 1
ATOM 2320 C C . TYR A 1 316 ? 56.10696 19.22735 35.35248 1.000 21.80710 290 TYR A C 1
ATOM 2321 O O . TYR A 1 316 ? 56.94751 19.86713 34.71275 1.000 22.06432 290 TYR A O 1
ATOM 2330 N N . CYS A 1 317 ? 54.83574 19.15194 34.96443 1.000 21.40994 291 CYS A N 1
ATOM 2331 C CA . CYS A 1 317 ? 54.40731 19.76168 33.70967 1.000 19.99632 291 CYS A CA 1
ATOM 2332 C C . CYS A 1 317 ? 54.05761 21.24042 33.84441 1.000 26.62454 291 CYS A C 1
ATOM 2333 O O . CYS A 1 317 ? 53.75905 21.88259 32.83244 1.000 27.18028 291 CYS A O 1
ATOM 2336 N N . ALA A 1 318 ? 54.10394 21.80419 35.05346 1.000 30.14737 292 ALA A N 1
ATOM 2337 C CA . ALA A 1 318 ? 53.69042 23.18351 35.28664 1.000 24.51954 292 ALA A CA 1
ATOM 2338 C C . ALA A 1 318 ? 54.86764 24.11872 35.54971 1.000 28.25415 292 ALA A C 1
ATOM 2339 O O . ALA A 1 318 ? 54.66821 25.24322 36.01941 1.000 28.92032 292 ALA A O 1
ATOM 2341 N N . GLN A 1 319 ? 56.08570 23.68730 35.24519 1.000 31.47383 293 GLN A N 1
ATOM 2342 C CA . GLN A 1 319 ? 57.24734 24.53887 35.44724 1.000 32.54323 293 GLN A CA 1
ATOM 2343 C C . GLN A 1 319 ? 57.30240 25.63505 34.38732 1.000 41.53490 293 GLN A C 1
ATOM 2344 O O . GLN A 1 319 ? 56.85050 25.45789 33.25255 1.000 47.82110 293 GLN A O 1
ATOM 2350 N N . LEU A 1 320 ? 57.87751 26.77423 34.76560 1.000 43.53760 294 LEU A N 1
ATOM 2351 C CA . LEU A 1 320 ? 57.86165 27.97494 33.94359 1.000 50.60802 294 LEU A CA 1
ATOM 2352 C C . LEU A 1 320 ? 59.24099 28.27874 33.37416 1.000 57.98473 294 LEU A C 1
ATOM 2353 O O . LEU A 1 320 ? 60.26893 28.01178 34.00284 1.000 52.00907 294 LEU A O 1
ATOM 2358 N N . SER A 1 321 ? 59.24505 28.85718 32.17744 1.000 62.51911 295 SER A N 1
ATOM 2359 C CA . SER A 1 321 ? 60.44221 29.32177 31.49932 1.000 69.99542 295 SER A CA 1
ATOM 2360 C C . SER A 1 321 ? 60.48950 30.84650 31.55358 1.000 78.27485 295 SER A C 1
ATOM 2361 O O . SER A 1 321 ? 59.66187 31.48514 32.21190 1.000 74.18082 295 SER A O 1
ATOM 2364 N N . GLN A 1 322 ? 61.46598 31.42714 30.85136 1.000 102.63092 296 GLN A N 1
ATOM 2365 C CA . GLN A 1 322 ? 61.62664 32.88402 30.70416 1.000 105.47576 296 GLN A CA 1
ATOM 2366 C C . GLN A 1 322 ? 61.56488 33.51313 32.09635 1.000 104.52411 296 GLN A C 1
ATOM 2367 O O . GLN A 1 322 ? 62.25317 33.03663 33.00938 1.000 108.41127 296 GLN A O 1
ATOM 2373 N N . GLU A 1 323 ? 60.77134 34.56350 32.30297 1.000 91.54446 297 GLU A N 1
ATOM 2374 C CA . GLU A 1 323 ? 60.49627 35.09428 33.63233 1.000 92.48738 297 GLU A CA 1
ATOM 2375 C C . GLU A 1 323 ? 59.10967 34.68029 34.11054 1.000 106.90829 297 GLU A C 1
ATOM 2376 O O . GLU A 1 323 ? 58.97211 34.05230 35.16515 1.000 104.14503 297 GLU A O 1
ATOM 2382 N N . GLU A 1 324 ? 58.07762 35.01699 33.33451 1.000 101.39644 298 GLU A N 1
ATOM 2383 C CA . GLU A 1 324 ? 56.68908 34.74613 33.69935 1.000 80.88624 298 GLU A CA 1
ATOM 2384 C C . GLU A 1 324 ? 56.36368 35.33760 35.06689 1.000 84.01276 298 GLU A C 1
ATOM 2385 O O . GLU A 1 324 ? 55.63027 34.75275 35.86448 1.000 79.50732 298 GLU A O 1
ATOM 2391 N N . ALA A 1 325 ? 56.93735 36.50787 35.34845 1.000 91.63808 299 ALA A N 1
ATOM 2392 C CA . ALA A 1 325 ? 56.63976 37.19732 36.59814 1.000 101.52739 299 ALA A CA 1
ATOM 2393 C C . ALA A 1 325 ? 55.32629 37.96232 36.49660 1.000 103.98272 299 ALA A C 1
ATOM 2394 O O . ALA A 1 325 ? 54.44540 37.81770 37.35151 1.000 97.06670 299 ALA A O 1
ATOM 2396 N N . ALA A 1 326 ? 55.17935 38.77805 35.45241 1.000 116.47715 300 ALA A N 1
ATOM 2397 C CA . ALA A 1 326 ? 53.94086 39.48779 35.16837 1.000 118.96379 300 ALA A CA 1
ATOM 2398 C C . ALA A 1 326 ? 53.14319 38.82683 34.05020 1.000 118.40876 300 ALA A C 1
ATOM 2399 O O . ALA A 1 326 ? 52.33024 39.49120 33.39787 1.000 128.86781 300 ALA A O 1
ATOM 2401 N N . GLU A 1 327 ? 53.35959 37.53577 33.81777 1.000 84.17254 301 GLU A N 1
ATOM 2402 C CA . GLU A 1 327 ? 52.70071 36.80446 32.74304 1.000 66.77954 301 GLU A CA 1
ATOM 2403 C C . GLU A 1 327 ? 51.93819 35.58083 33.21953 1.000 52.06593 301 GLU A C 1
ATOM 2404 O O . GLU A 1 327 ? 50.86750 35.28441 32.68361 1.000 38.78349 301 GLU A O 1
ATOM 2410 N N . ILE A 1 328 ? 52.45998 34.85693 34.21271 1.000 51.12741 302 ILE A N 1
ATOM 2411 C CA . ILE A 1 328 ? 51.84727 33.58803 34.59152 1.000 47.88957 302 ILE A CA 1
ATOM 2412 C C . ILE A 1 328 ? 50.48512 33.80837 35.23501 1.000 40.98658 302 ILE A C 1
ATOM 2413 O O . ILE A 1 328 ? 49.60138 32.95099 35.13218 1.000 36.33104 302 ILE A O 1
ATOM 2418 N N . ALA A 1 329 ? 50.28116 34.95122 35.89258 1.000 43.59478 303 ALA A N 1
ATOM 2419 C CA . ALA A 1 329 ? 48.99443 35.21951 36.52625 1.000 44.61789 303 ALA A CA 1
ATOM 2420 C C . ALA A 1 329 ? 47.86825 35.18452 35.50086 1.000 35.78239 303 ALA A C 1
ATOM 2421 O O . ALA A 1 329 ? 46.89957 34.42988 35.64360 1.000 35.65827 303 ALA A O 1
ATOM 2423 N N . GLN A 1 330 ? 47.99197 35.98951 34.44387 1.000 36.89168 304 GLN A N 1
ATOM 2424 C CA . GLN A 1 330 ? 46.99364 35.97604 33.38158 1.000 41.01395 304 GLN A CA 1
ATOM 2425 C C . GLN A 1 330 ? 46.95855 34.63445 32.66282 1.000 34.48326 304 GLN A C 1
ATOM 2426 O O . GLN A 1 330 ? 45.88746 34.18520 32.24045 1.000 31.98356 304 GLN A O 1
ATOM 2432 N N . ARG A 1 331 ? 48.11370 33.97997 32.51916 1.000 34.90732 305 ARG A N 1
ATOM 2433 C CA . ARG A 1 331 ? 48.15831 32.69882 31.82160 1.000 31.24196 305 ARG A CA 1
ATOM 2434 C C . ARG A 1 331 ? 47.46307 31.60527 32.62204 1.000 30.04095 305 ARG A C 1
ATOM 2435 O O . ARG A 1 331 ? 46.72165 30.79099 32.05811 1.000 28.71574 305 ARG A O 1
ATOM 2443 N N . SER A 1 332 ? 47.69342 31.55848 33.93579 1.000 29.82094 306 SER A N 1
ATOM 2444 C CA . SER A 1 332 ? 47.05116 30.52651 34.74293 1.000 26.86706 306 SER A CA 1
ATOM 2445 C C . SER A 1 332 ? 45.53979 30.71533 34.76497 1.000 24.17060 306 SER A C 1
ATOM 2446 O O . SER A 1 332 ? 44.78352 29.74052 34.69450 1.000 23.34239 306 SER A O 1
ATOM 2449 N N . LEU A 1 333 ? 45.08738 31.96607 34.84814 1.000 27.07663 307 LEU A N 1
ATOM 2450 C CA . LEU A 1 333 ? 43.65872 32.25222 34.82200 1.000 26.51351 307 LEU A CA 1
ATOM 2451 C C . LEU A 1 333 ? 43.03869 31.83765 33.49271 1.000 23.51203 307 LEU A C 1
ATOM 2452 O O . LEU A 1 333 ? 41.96827 31.22072 33.45902 1.000 21.47242 307 LEU A O 1
ATOM 2457 N N . HIS A 1 334 ? 43.69578 32.17585 32.38088 1.000 27.58758 308 HIS A N 1
ATOM 2458 C CA . HIS A 1 334 ? 43.17075 31.78598 31.07586 1.000 31.67115 308 HIS A CA 1
ATOM 2459 C C . HIS A 1 334 ? 43.02958 30.27286 30.96377 1.000 26.14535 308 HIS A C 1
ATOM 2460 O O . HIS A 1 334 ? 42.00933 29.77305 30.47890 1.000 30.60105 308 HIS A O 1
ATOM 2467 N N . GLU A 1 335 ? 44.03726 29.52577 31.41829 1.000 26.93653 309 GLU A N 1
ATOM 2468 C CA . GLU A 1 335 ? 43.97745 28.07110 31.31079 1.000 26.93712 309 GLU A CA 1
ATOM 2469 C C . GLU A 1 335 ? 42.88806 27.48712 32.20480 1.000 27.91668 309 GLU A C 1
ATOM 2470 O O . GLU A 1 335 ? 42.19172 26.54620 31.80310 1.000 27.09491 309 GLU A O 1
ATOM 2476 N N . HIS A 1 336 ? 42.71949 28.03125 33.41588 1.000 21.53669 310 HIS A N 1
ATOM 2477 C CA . HIS A 1 336 ? 41.65933 27.55139 34.30131 1.000 16.52939 310 HIS A CA 1
ATOM 2478 C C . HIS A 1 336 ? 40.27866 27.72980 33.67827 1.000 24.22675 310 HIS A C 1
ATOM 2479 O O . HIS A 1 336 ? 39.36981 26.93843 33.95402 1.000 20.01690 310 HIS A O 1
ATOM 2486 N N . LEU A 1 337 ? 40.10605 28.73925 32.82372 1.000 22.86771 311 LEU A N 1
ATOM 2487 C CA . LEU A 1 337 ? 38.80665 29.07223 32.25289 1.000 23.74803 311 LEU A CA 1
ATOM 2488 C C . LEU A 1 337 ? 38.64000 28.60572 30.81017 1.000 21.18498 311 LEU A C 1
ATOM 2489 O O . LEU A 1 337 ? 37.62834 28.93189 30.18122 1.000 31.38133 311 LEU A O 1
ATOM 2494 N N . ALA A 1 338 ? 39.59205 27.84463 30.27148 1.000 21.20627 312 ALA A N 1
ATOM 2495 C CA . ALA A 1 338 ? 39.58974 27.50039 28.85456 1.000 29.86310 312 ALA A CA 1
ATOM 2496 C C . ALA A 1 338 ? 39.39537 26.00930 28.60109 1.000 21.48511 312 ALA A C 1
ATOM 2497 O O . ALA A 1 338 ? 39.76783 25.52037 27.52880 1.000 23.90035 312 ALA A O 1
ATOM 2499 N N . TYR A 1 339 ? 38.81915 25.27591 29.55860 1.000 23.36391 313 TYR A N 1
ATOM 2500 C CA . TYR A 1 339 ? 38.61629 23.84144 29.36039 1.000 20.02299 313 TYR A CA 1
ATOM 2501 C C . TYR A 1 339 ? 37.66784 23.56602 28.19682 1.000 22.15693 313 TYR A C 1
ATOM 2502 O O . TYR A 1 339 ? 37.86686 22.60406 27.44546 1.000 21.64879 313 TYR A O 1
ATOM 2511 N N A GLU A 1 340 ? 36.63631 24.39820 28.03164 0.493 20.70316 314 GLU A N 1
ATOM 2512 N N B GLU A 1 340 ? 36.63955 24.40239 28.02639 0.507 20.69583 314 GLU A N 1
ATOM 2513 C CA A GLU A 1 340 ? 35.68947 24.21189 26.93448 0.493 27.62500 314 GLU A CA 1
ATOM 2514 C CA B GLU A 1 340 ? 35.68774 24.20732 26.93433 0.507 27.63031 314 GLU A CA 1
ATOM 2515 C C A GLU A 1 340 ? 36.39892 24.21119 25.58669 0.493 21.23785 314 GLU A C 1
ATOM 2516 C C B GLU A 1 340 ? 36.38852 24.21586 25.58090 0.507 21.23099 314 GLU A C 1
ATOM 2517 O O A GLU A 1 340 ? 36.30646 23.24617 24.81950 0.493 23.49990 314 GLU A O 1
ATOM 2518 O O B GLU A 1 340 ? 36.28049 23.26058 24.80364 0.507 23.50438 314 GLU A O 1
ATOM 2529 N N . ASN A 1 341 ? 37.11086 25.29803 25.27972 1.000 23.82986 315 ASN A N 1
ATOM 2530 C CA . ASN A 1 341 ? 37.75724 25.41797 23.97550 1.000 23.99053 315 ASN A CA 1
ATOM 2531 C C . ASN A 1 341 ? 38.86081 24.38569 23.79932 1.000 25.89611 315 ASN A C 1
ATOM 2532 O O . ASN A 1 341 ? 39.02485 23.82493 22.70918 1.000 24.96851 315 ASN A O 1
ATOM 2537 N N . GLU A 1 342 ? 39.62668 24.12433 24.85729 1.000 26.32943 316 GLU A N 1
ATOM 2538 C CA . GLU A 1 342 ? 40.72551 23.17148 24.76095 1.000 24.94551 316 GLU A CA 1
ATOM 2539 C C . GLU A 1 342 ? 40.21530 21.78122 24.40769 1.000 28.10542 316 GLU A C 1
ATOM 2540 O O . GLU A 1 342 ? 40.76564 21.10908 23.52879 1.000 27.43690 316 GLU A O 1
ATOM 2546 N N . LEU A 1 343 ? 39.15050 21.33704 25.07184 1.000 20.69297 317 LEU A N 1
ATOM 2547 C CA . LEU A 1 343 ? 38.65157 19.99078 24.82485 1.000 24.18143 317 LEU A CA 1
ATOM 2548 C C . LEU A 1 343 ? 37.89207 19.88872 23.50942 1.000 26.09963 317 LEU A C 1
ATOM 2549 O O . LEU A 1 343 ? 37.92124 18.83263 22.87069 1.000 24.89032 317 LEU A O 1
ATOM 2554 N N . GLN A 1 344 ? 37.21305 20.95608 23.08243 1.000 20.78276 318 GLN A N 1
ATOM 2555 C CA . GLN A 1 344 ? 36.61459 20.94029 21.75067 1.000 29.86590 318 GLN A CA 1
ATOM 2556 C C . GLN A 1 344 ? 37.66247 20.62439 20.69071 1.000 29.27190 318 GLN A C 1
ATOM 2557 O O . GLN A 1 344 ? 37.42506 19.80562 19.79491 1.000 30.50776 318 GLN A O 1
ATOM 2563 N N . GLU A 1 345 ? 38.84367 21.23603 20.80092 1.000 25.61760 319 GLU A N 1
ATOM 2564 C CA . GLU A 1 345 ? 39.90046 21.01611 19.82020 1.000 32.60827 319 GLU A CA 1
ATOM 2565 C C . GLU A 1 345 ? 40.63189 19.69808 20.05746 1.000 29.60491 319 GLU A C 1
ATOM 2566 O O . GLU A 1 345 ? 40.85998 18.93524 19.11174 1.000 26.55279 319 GLU A O 1
ATOM 2572 N N . SER A 1 346 ? 40.99811 19.40902 21.30912 1.000 27.80860 320 SER A N 1
ATOM 2573 C CA . SER A 1 346 ? 41.79964 18.22507 21.60479 1.000 26.76301 320 SER A CA 1
ATOM 2574 C C . SER A 1 346 ? 41.02075 16.92033 21.46633 1.000 30.91634 320 SER A C 1
ATOM 2575 O O . SER A 1 346 ? 41.63528 15.87184 21.24144 1.000 26.41587 320 SER A O 1
ATOM 2578 N N . LEU A 1 347 ? 39.69536 16.94994 21.60421 1.000 25.71699 321 LEU A N 1
ATOM 2579 C CA . LEU A 1 347 ? 38.89857 15.73987 21.43881 1.000 21.87589 321 LEU A CA 1
ATOM 2580 C C . LEU A 1 347 ? 38.45298 15.52136 19.99957 1.000 28.19226 321 LEU A C 1
ATOM 2581 O O . LEU A 1 347 ? 38.24656 14.37171 19.59379 1.000 26.19263 321 LEU A O 1
ATOM 2586 N N . GLY A 1 348 ? 38.29525 16.59303 19.21865 1.000 26.78011 322 GLY A N 1
ATOM 2587 C CA . GLY A 1 348 ? 37.91093 16.42703 17.82538 1.000 25.29424 322 GLY A CA 1
ATOM 2588 C C . GLY A 1 348 ? 39.04688 15.90501 16.96628 1.000 34.55726 322 GLY A C 1
ATOM 2589 O O . GLY A 1 348 ? 38.82726 15.12109 16.03811 1.000 32.76304 322 GLY A O 1
ATOM 2590 N N . MET A 1 349 ? 40.27350 16.33166 17.26176 1.000 30.20718 323 MET A N 1
ATOM 2591 C CA . MET A 1 349 ? 41.47665 15.87611 16.56697 1.000 32.19766 323 MET A CA 1
ATOM 2592 C C . MET A 1 349 ? 42.45617 15.42965 17.64770 1.000 33.77999 323 MET A C 1
ATOM 2593 O O . MET A 1 349 ? 43.08730 16.26470 18.30181 1.000 33.07010 323 MET A O 1
ATOM 2598 N N . GLN A 1 350 ? 42.58516 14.12121 17.84106 1.000 27.95128 324 GLN A N 1
ATOM 2599 C CA . GLN A 1 350 ? 43.17234 13.59057 19.06266 1.000 26.91421 324 GLN A CA 1
ATOM 2600 C C . GLN A 1 350 ? 44.63929 13.22586 18.88529 1.000 28.50144 324 GLN A C 1
ATOM 2601 O O . GLN A 1 350 ? 45.03807 12.65070 17.86768 1.000 28.37925 324 GLN A O 1
ATOM 2607 N N . ASN A 1 351 ? 45.43391 13.58362 19.89543 1.000 27.37933 325 ASN A N 1
ATOM 2608 C CA . ASN A 1 351 ? 46.83922 13.19802 20.03197 1.000 28.33720 325 ASN A CA 1
ATOM 2609 C C . ASN A 1 351 ? 47.00849 12.84030 21.50911 1.000 25.35455 325 ASN A C 1
ATOM 2610 O O . ASN A 1 351 ? 47.35007 13.69508 22.32955 1.000 27.99158 325 ASN A O 1
ATOM 2615 N N . VAL A 1 352 ? 46.75493 11.57512 21.83888 1.000 28.15965 326 VAL A N 1
ATOM 2616 C CA . VAL A 1 352 ? 46.62495 11.11429 23.21719 1.000 23.86724 326 VAL A CA 1
ATOM 2617 C C . VAL A 1 352 ? 47.69406 10.06858 23.49733 1.000 27.57958 326 VAL A C 1
ATOM 2618 O O . VAL A 1 352 ? 47.91610 9.16502 22.68503 1.000 25.45337 326 VAL A O 1
ATOM 2622 N N . VAL A 1 353 ? 48.34253 10.17649 24.65527 1.000 25.35403 327 VAL A N 1
ATOM 2623 C CA . VAL A 1 353 ? 49.28220 9.16132 25.11402 1.000 27.00364 327 VAL A CA 1
ATOM 2624 C C . VAL A 1 353 ? 48.82583 8.64777 26.47335 1.000 29.16911 327 VAL A C 1
ATOM 2625 O O . VAL A 1 353 ? 48.33494 9.41437 27.31166 1.000 24.67950 327 VAL A O 1
ATOM 2629 N N . TYR A 1 354 ? 48.97821 7.34229 26.67968 1.000 30.08047 328 TYR A N 1
ATOM 2630 C CA . TYR A 1 354 ? 48.56733 6.66837 27.90411 1.000 28.43903 328 TYR A CA 1
ATOM 2631 C C . TYR A 1 354 ? 49.80151 6.14113 28.62012 1.000 33.10068 328 TYR A C 1
ATOM 2632 O O . TYR A 1 354 ? 50.60113 5.41200 28.02616 1.000 34.01108 328 TYR A O 1
ATOM 2641 N N . LEU A 1 355 ? 49.95381 6.50270 29.89334 1.000 32.62967 329 LEU A N 1
ATOM 2642 C CA . LEU A 1 355 ? 51.15845 6.13114 30.62564 1.000 32.96118 329 LEU A CA 1
ATOM 2643 C C . LEU A 1 355 ? 51.05773 4.76688 31.28982 1.000 41.66803 329 LEU A C 1
ATOM 2644 O O . LEU A 1 355 ? 52.07369 4.07511 31.41866 1.000 52.35527 329 LEU A O 1
ATOM 2649 N N . ASP A 1 356 ? 49.86725 4.36286 31.71900 1.000 45.46009 330 ASP A N 1
ATOM 2650 C CA . ASP A 1 356 ? 49.65847 3.07761 32.37854 1.000 67.05969 330 ASP A CA 1
ATOM 2651 C C . ASP A 1 356 ? 48.54203 2.30786 31.68802 1.000 81.41143 330 ASP A C 1
ATOM 2652 O O . ASP A 1 356 ? 47.56423 1.88082 32.30598 1.000 88.39563 330 ASP A O 1
ATOM 2657 N N . SER A 1 357 ? 48.68422 2.12202 30.37916 1.000 77.58851 331 SER A N 1
ATOM 2658 C CA . SER A 1 357 ? 47.68409 1.41643 29.58710 1.000 97.53440 331 SER A CA 1
ATOM 2659 C C . SER A 1 357 ? 48.29930 0.84773 28.31200 1.000 103.70345 331 SER A C 1
ATOM 2660 O O . SER A 1 357 ? 48.41432 1.54450 27.30281 1.000 97.64360 331 SER A O 1
#

B-factor: mean 30.38, std 17.86, range [6.41, 156.4]